Protein 8FZ9 (pdb70)

Sequence (266 aa):
MSKVVFFSFKEEDRGVVLTIKGRRAVNPSYTGLNFRVKDLLKRWKTEDAAVIKQAISKSIAGTSRTIVFVGEKTHTSYWVPHEVQTTLNAGKPVYAIRLKDTNGKIPQCLSENGIHVYSWSEERLQDLATRLEHHHHKVVFFSFKEEDRGVVLTIKGRAVNPSYTGLNFRVKDLLKRWKTEDAAVIKQAISKSIAGTSRTIVFVGEKTHTSYWVPHEVQTTLNAGKPVYAIRLKDTNGKIPQCLSENGIHVYSWSEERLQDLATRLE

Organism: Bacillus cereus (NCBI:txid1396)

Secondary structure (DSSP, 8-state):
---EEEEE--GGGHHHHHHHHHHHH-TT-TTS--EEPPPP---S---HHHHHHHHHHHHHT-SEEEEEE-SSGGG-SSHHHHHHHHHHTT--EEEEEPTT--PPPPHHHHTTT--EEPP-HHHHHHHHH--PPTT-/-EEEEE--GGGHHHHHHHHHHHH-TT--SS--EEPPPP---S---HHHHHHHHHHHHHT-SEEEEEE-SSGGG-SHHHHHHHHHHHTT--EEEEEPTT--PPPPHHHHHTT--EEPP-HHHHHHHHH---

InterPro domains:
  IPR015032 Thoeris protein ThsB, TIR-like domain [PF08937] (6-101)
  IPR036490 Thoeris protein ThsB, TIR-like domain superfamily [G3DSA:3.40.50.9200] (36-131)
  IPR036490 Thoeris protein ThsB, TIR-like domain superfamily [SSF52206] (42-126)

Foldseek 3Di:
DPFEEEEAEDVVCVVVVVVLQVLQPPVVNPLHHGHYFDHDDDDDDLPLVVLLVSCPVRLVRGQEYEYEDAACRLPDSNRLSSQVNQVVVVHYYAYEYDPPGDHDDHPSCVVVVHDYHYDDSNVVNCVRDPDDDPVD/DEEEEAEDVVCVVVVVVVQVLQPPPVRPLHHDHYFDHQDDDDDLDLVVLLVRCVVRLVVHQEYEYEDAACRLVDSNRLSSQVSQVVVVHYYAYEYRPPGDHDDHPSCVVVVHDYHYDDSNVVNCVRDPDD

Radius of gyration: 22.04 Å; Cα contacts (8 Å, |Δi|>4): 462; chains: 2; bounding box: 47×47×63 Å

Structure (mmCIF, N/CA/C/O backbone):
data_8FZ9
#
_entry.id   8FZ9
#
_cell.length_a   32.695
_cell.length_b   38.285
_cell.length_c   66.822
_cell.angle_alpha   102.27
_cell.angle_beta   95.75
_cell.angle_gamma   101.91
#
_symmetry.space_group_name_H-M   'P 1'
#
loop_
_entity.id
_entity.type
_entity.pdbx_description
1 polymer TIR
2 non-polymer 'CITRIC ACID'
3 water water
#
loop_
_atom_site.group_PDB
_atom_site.id
_atom_site.type_symbol
_atom_site.label_atom_id
_atom_site.label_alt_id
_atom_site.label_comp_id
_atom_site.label_asym_id
_atom_site.label_entity_id
_atom_site.label_seq_id
_atom_site.pdbx_PDB_ins_code
_atom_site.Cartn_x
_atom_site.Cartn_y
_atom_site.Cartn_z
_atom_site.occupancy
_atom_site.B_iso_or_equiv
_atom_site.auth_seq_id
_atom_site.auth_comp_id
_atom_site.auth_asym_id
_atom_site.auth_atom_id
_atom_site.pdbx_PDB_model_num
ATOM 1 N N . MET A 1 1 ? 5.242 -11.692 18.215 1.00 48.98 1 MET A N 1
ATOM 2 C CA . MET A 1 1 ? 4.249 -11.210 17.314 1.00 41.30 1 MET A CA 1
ATOM 3 C C . MET A 1 1 ? 3.954 -12.327 16.364 1.00 47.03 1 MET A C 1
ATOM 4 O O . MET A 1 1 ? 4.684 -12.541 15.446 1.00 47.06 1 MET A O 1
ATOM 9 N N . SER A 1 2 ? 2.859 -13.002 16.571 1.00 32.86 2 SER A N 1
ATOM 10 C CA . SER A 1 2 ? 2.549 -14.122 15.733 1.00 38.89 2 SER A CA 1
ATOM 11 C C . SER A 1 2 ? 1.719 -13.753 14.500 1.00 37.70 2 SER A C 1
ATOM 12 O O . SER A 1 2 ? 1.537 -14.541 13.626 1.00 46.33 2 SER A O 1
ATOM 15 N N . LYS A 1 3 ? 1.242 -12.541 14.448 1.00 33.85 3 LYS A N 1
ATOM 16 C CA . LYS A 1 3 ? 0.320 -12.110 13.401 1.00 25.49 3 LYS A CA 1
ATOM 17 C C . LYS A 1 3 ? 0.988 -11.061 12.510 1.00 24.42 3 LYS A C 1
ATOM 18 O O . LYS A 1 3 ? 2.037 -10.528 12.846 1.00 25.33 3 LYS A O 1
ATOM 24 N N . VAL A 1 4 ? 0.363 -10.738 11.384 1.00 22.64 4 VAL A N 1
ATOM 25 C CA . VAL A 1 4 ? 0.936 -9.818 10.395 1.00 21.70 4 VAL A CA 1
ATOM 26 C C . VAL A 1 4 ? -0.112 -8.771 10.046 1.00 20.23 4 VAL A C 1
ATOM 27 O O . VAL A 1 4 ? -1.314 -9.079 10.021 1.00 21.44 4 VAL A O 1
ATOM 31 N N . VAL A 1 5 ? 0.338 -7.534 9.804 1.00 19.81 5 VAL A N 1
ATOM 32 C CA . VAL A 1 5 ? -0.532 -6.422 9.413 1.00 18.66 5 VAL A CA 1
ATOM 33 C C . VAL A 1 5 ? -0.471 -6.203 7.897 1.00 17.58 5 VAL A C 1
ATOM 34 O O . VAL A 1 5 ? 0.609 -6.173 7.312 1.00 17.86 5 VAL A O 1
ATOM 38 N N . PHE A 1 6 ? -1.630 -5.938 7.285 1.00 16.67 6 PHE A N 1
ATOM 39 C CA . PHE A 1 6 ? -1.696 -5.457 5.910 1.00 15.86 6 PHE A CA 1
ATOM 40 C C . PHE A 1 6 ? -1.844 -3.938 5.889 1.00 15.46 6 PHE A C 1
ATOM 41 O O . PHE A 1 6 ? -2.731 -3.390 6.565 1.00 15.53 6 PHE A O 1
ATOM 49 N N . PHE A 1 7 ? -1.031 -3.271 5.036 1.00 15.29 7 PHE A N 1
ATOM 50 C CA . PHE A 1 7 ? -1.014 -1.820 4.879 1.00 15.14 7 PHE A CA 1
ATOM 51 C C . PHE A 1 7 ? -1.762 -1.444 3.593 1.00 17.96 7 PHE A C 1
ATOM 52 O O . PHE A 1 7 ? -1.324 -1.809 2.487 1.00 15.36 7 PHE A O 1
ATOM 60 N N . SER A 1 8 ? -2.788 -0.607 3.724 1.00 14.30 8 SER A N 1
ATOM 61 C CA . SER A 1 8 ? -3.637 -0.217 2.621 1.00 14.00 8 SER A CA 1
ATOM 62 C C . SER A 1 8 ? -3.430 1.279 2.418 1.00 14.16 8 SER A C 1
ATOM 63 O O . SER A 1 8 ? -3.446 2.031 3.384 1.00 14.62 8 SER A O 1
ATOM 66 N N . PHE A 1 9 ? -3.150 1.714 1.170 1.00 14.06 9 PHE A N 1
ATOM 67 C CA . PHE A 1 9 ? -2.753 3.107 0.971 1.00 14.42 9 PHE A CA 1
ATOM 68 C C . PHE A 1 9 ? -2.863 3.485 -0.499 1.00 14.46 9 PHE A C 1
ATOM 69 O O . PHE A 1 9 ? -3.005 2.638 -1.366 1.00 14.33 9 PHE A O 1
ATOM 77 N N . LYS A 1 10 ? -2.822 4.787 -0.736 1.00 16.29 10 LYS A N 1
ATOM 78 C CA . LYS A 1 10 ? -2.730 5.363 -2.078 1.00 15.29 10 LYS A CA 1
ATOM 79 C C . LYS A 1 10 ? -1.270 5.389 -2.510 1.00 16.85 10 LYS A C 1
ATOM 80 O O . LYS A 1 10 ? -0.404 5.706 -1.710 1.00 15.99 10 LYS A O 1
ATOM 86 N N . GLU A 1 11 ? -0.997 5.028 -3.777 1.00 18.95 11 GLU A N 1
ATOM 87 C CA . GLU A 1 11 ? 0.398 4.776 -4.162 1.00 18.74 11 GLU A CA 1
ATOM 88 C C . GLU A 1 11 ? 1.278 6.009 -4.046 1.00 19.18 11 GLU A C 1
ATOM 89 O O . GLU A 1 11 ? 2.482 5.869 -3.835 1.00 18.82 11 GLU A O 1
ATOM 95 N N . GLU A 1 12 ? 0.714 7.205 -4.142 1.00 20.14 12 GLU A N 1
ATOM 96 C CA . GLU A 1 12 ? 1.519 8.416 -3.989 1.00 21.02 12 GLU A CA 1
ATOM 97 C C . GLU A 1 12 ? 2.084 8.575 -2.587 1.00 22.29 12 GLU A C 1
ATOM 98 O O . GLU A 1 12 ? 3.054 9.317 -2.401 1.00 20.24 12 GLU A O 1
ATOM 104 N N . ASP A 1 13 ? 1.518 7.886 -1.599 1.00 18.74 13 ASP A N 1
ATOM 105 C CA . ASP A 1 13 ? 2.052 7.829 -0.247 1.00 17.93 13 ASP A CA 1
ATOM 106 C C . ASP A 1 13 ? 3.040 6.667 -0.010 1.00 17.04 13 ASP A C 1
ATOM 107 O O . ASP A 1 13 ? 3.470 6.461 1.146 1.00 17.93 13 ASP A O 1
ATOM 112 N N . ARG A 1 14 ? 3.419 5.922 -1.059 1.00 17.12 14 ARG A N 1
ATOM 113 C CA . ARG A 1 14 ? 4.281 4.750 -0.871 1.00 17.56 14 ARG A CA 1
ATOM 114 C C . ARG A 1 14 ? 5.555 5.080 -0.088 1.00 19.08 14 ARG A C 1
ATOM 115 O O . ARG A 1 14 ? 5.948 4.333 0.818 1.00 16.03 14 ARG A O 1
ATOM 123 N N . GLY A 1 15 ? 6.241 6.172 -0.468 1.00 19.13 15 GLY A N 1
ATOM 124 C CA . GLY A 1 15 ? 7.481 6.530 0.208 1.00 18.80 15 GLY A CA 1
ATOM 125 C C . GLY A 1 15 ? 7.324 6.572 1.715 1.00 22.66 15 GLY A C 1
ATOM 126 O O . GLY A 1 15 ? 8.092 5.920 2.456 1.00 18.83 15 GLY A O 1
ATOM 127 N N . VAL A 1 16 ? 6.289 7.294 2.195 1.00 17.23 16 VAL A N 1
ATOM 128 C CA . VAL A 1 16 ? 6.129 7.445 3.643 1.00 17.13 16 VAL A CA 1
ATOM 129 C C . VAL A 1 16 ? 5.668 6.127 4.247 1.00 17.81 16 VAL A C 1
ATOM 130 O O . VAL A 1 16 ? 6.144 5.710 5.317 1.00 17.15 16 VAL A O 1
ATOM 134 N N . VAL A 1 17 ? 4.798 5.405 3.537 1.00 15.59 17 VAL A N 1
ATOM 135 C CA . VAL A 1 17 ? 4.359 4.122 4.064 1.00 14.92 17 VAL A CA 1
ATOM 136 C C . VAL A 1 17 ? 5.515 3.134 4.109 1.00 17.66 17 VAL A C 1
ATOM 137 O O . VAL A 1 17 ? 5.607 2.330 5.050 1.00 17.55 17 VAL A O 1
ATOM 141 N N . LEU A 1 18 ? 6.456 3.219 3.149 1.00 15.30 18 LEU A N 1
ATOM 142 C CA . LEU A 1 18 ? 7.606 2.312 3.216 1.00 17.60 18 LEU A CA 1
ATOM 143 C C . LEU A 1 18 ? 8.445 2.577 4.455 1.00 15.98 18 LEU A C 1
ATOM 144 O O . LEU A 1 18 ? 8.942 1.628 5.086 1.00 16.13 18 LEU A O 1
ATOM 149 N N . THR A 1 19 ? 8.541 3.852 4.862 1.00 16.36 19 THR A N 1
ATOM 150 C CA . THR A 1 19 ? 9.328 4.159 6.060 1.00 17.01 19 THR A CA 1
ATOM 151 C C . THR A 1 19 ? 8.606 3.694 7.313 1.00 16.68 19 THR A C 1
ATOM 152 O O . THR A 1 19 ? 9.229 3.190 8.258 1.00 17.19 19 THR A O 1
ATOM 156 N N . ILE A 1 20 ? 7.282 3.762 7.300 1.00 16.00 20 ILE A N 1
ATOM 157 C CA . ILE A 1 20 ? 6.550 3.217 8.453 1.00 15.84 20 ILE A CA 1
ATOM 158 C C . ILE A 1 20 ? 6.817 1.727 8.577 1.00 15.73 20 ILE A C 1
ATOM 159 O O . ILE A 1 20 ? 7.112 1.200 9.667 1.00 17.41 20 ILE A O 1
ATOM 164 N N . LYS A 1 21 ? 6.692 1.021 7.451 1.00 15.28 21 LYS A N 1
ATOM 165 C CA . LYS A 1 21 ? 6.904 -0.408 7.450 1.00 15.35 21 LYS A CA 1
ATOM 166 C C . LYS 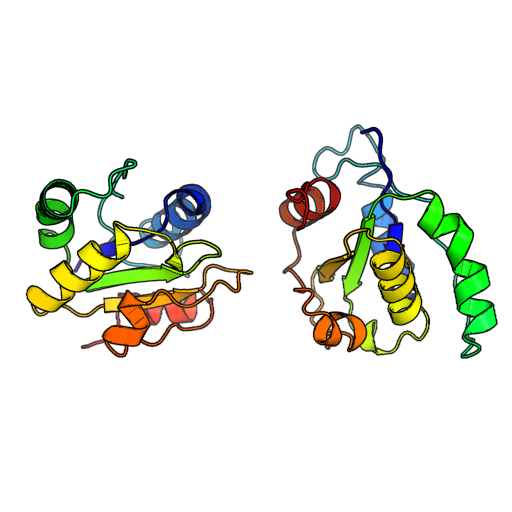A 1 21 ? 8.316 -0.720 7.894 1.00 16.25 21 LYS A C 1
ATOM 167 O O . LYS A 1 21 ? 8.543 -1.637 8.707 1.00 17.21 21 LYS A O 1
ATOM 173 N N . GLY A 1 22 ? 9.294 0.031 7.368 1.00 16.67 22 GLY A N 1
ATOM 174 C CA . GLY A 1 22 ? 10.658 -0.360 7.675 1.00 17.76 22 GLY A CA 1
ATOM 175 C C . GLY A 1 22 ? 10.938 -0.193 9.159 1.00 22.07 22 GLY A C 1
ATOM 176 O O . GLY A 1 22 ? 11.579 -1.056 9.797 1.00 20.74 22 GLY A O 1
ATOM 177 N N . ARG A 1 23 ? 10.416 0.896 9.734 1.00 18.34 23 ARG A N 1
ATOM 178 C CA A ARG A 1 23 ? 10.563 1.131 11.166 0.52 19.21 23 ARG A CA 1
ATOM 179 C CA B ARG A 1 23 ? 10.610 1.107 11.155 0.48 19.24 23 ARG A CA 1
ATOM 180 C C . ARG A 1 23 ? 9.921 0.012 11.951 1.00 23.32 23 ARG A C 1
ATOM 181 O O . ARG A 1 23 ? 10.490 -0.493 12.921 1.00 20.39 23 ARG A O 1
ATOM 196 N N . ALA A 1 24 ? 8.723 -0.390 11.519 1.00 18.36 24 ALA A N 1
ATOM 197 C CA . ALA A 1 24 ? 7.985 -1.408 12.263 1.00 18.26 24 ALA A CA 1
ATOM 198 C C . ALA A 1 24 ? 8.720 -2.725 12.229 1.00 20.87 24 ALA A C 1
ATOM 199 O O . ALA A 1 24 ? 8.729 -3.444 13.230 1.00 22.67 24 ALA A O 1
ATOM 201 N N . VAL A 1 25 ? 9.404 -3.051 11.106 1.00 19.85 25 VAL A N 1
ATOM 202 C CA . VAL A 1 25 ? 9.960 -4.398 11.094 1.00 19.75 25 VAL A CA 1
ATOM 203 C C . VAL A 1 25 ? 11.383 -4.415 11.613 1.00 27.31 25 VAL A C 1
ATOM 204 O O . VAL A 1 25 ? 11.900 -5.502 11.902 1.00 27.99 25 VAL A O 1
ATOM 208 N N . ASN A 1 26 ? 12.003 -3.254 11.800 1.00 23.34 26 ASN A N 1
ATOM 209 C CA . ASN A 1 26 ? 13.378 -3.207 12.284 1.00 23.40 26 ASN A CA 1
ATOM 210 C C . ASN A 1 26 ? 13.350 -3.365 13.796 1.00 24.50 26 ASN A C 1
ATOM 211 O O . ASN A 1 26 ? 12.863 -2.459 14.475 1.00 29.15 26 ASN A O 1
ATOM 216 N N . PRO A 1 27 ? 13.869 -4.468 14.360 1.00 28.38 27 PRO A N 1
ATOM 217 C CA . PRO A 1 27 ? 13.703 -4.709 15.809 1.00 36.20 27 PRO A CA 1
ATOM 218 C C . PRO A 1 27 ? 14.349 -3.664 16.699 1.00 41.71 27 PRO A C 1
ATOM 219 O O . PRO A 1 27 ? 13.921 -3.523 17.858 1.00 38.02 27 PRO A O 1
ATOM 223 N N . SER A 1 28 ? 15.389 -2.966 16.219 1.00 31.88 28 SER A N 1
ATOM 224 C CA . SER A 1 28 ? 16.058 -1.930 16.997 1.00 33.42 28 SER A CA 1
ATOM 225 C C . SER A 1 28 ? 15.371 -0.584 16.953 1.00 39.42 28 SER A C 1
ATOM 226 O O . SER A 1 28 ? 15.731 0.306 17.740 1.00 33.01 28 SER A O 1
ATOM 229 N N . TYR A 1 29 ? 14.397 -0.409 16.069 1.00 34.65 29 TYR A N 1
ATOM 230 C CA . TYR A 1 29 ? 13.571 0.789 16.085 1.00 29.61 29 TYR A CA 1
ATOM 231 C C . TYR A 1 29 ? 12.358 0.466 16.945 1.00 31.01 29 TYR A C 1
ATOM 232 O O . TYR A 1 29 ? 11.424 -0.215 16.503 1.00 29.91 29 TYR A O 1
ATOM 241 N N . THR A 1 30 ? 12.374 0.939 18.190 1.00 34.51 30 THR A N 1
ATOM 242 C CA . THR A 1 30 ? 11.376 0.483 19.151 1.00 29.26 30 THR A CA 1
ATOM 243 C C . THR A 1 30 ? 10.067 1.251 19.123 1.00 31.48 30 THR A C 1
ATOM 244 O O . THR A 1 30 ? 9.081 0.740 19.657 1.00 33.96 30 THR A O 1
ATOM 248 N N . GLY A 1 31 ? 10.024 2.443 18.512 1.00 27.72 31 GLY A N 1
ATOM 249 C CA . GLY A 1 31 ? 8.796 3.222 18.444 1.00 34.80 31 GLY A CA 1
ATOM 250 C C . GLY A 1 31 ? 7.686 2.551 17.650 1.00 28.68 31 GLY A C 1
ATOM 251 O O . GLY A 1 31 ? 6.498 2.802 17.905 1.00 23.07 31 GLY A O 1
ATOM 252 N N . LEU A 1 32 ? 8.050 1.691 16.695 1.00 21.77 32 LEU A N 1
ATOM 253 C CA . LEU A 1 32 ? 7.090 0.855 15.985 1.00 24.44 32 LEU A CA 1
ATOM 254 C C . LEU A 1 32 ? 7.621 -0.567 15.940 1.00 22.63 32 LEU A C 1
ATOM 255 O O . LEU A 1 32 ? 8.790 -0.799 15.625 1.00 25.36 32 LEU A O 1
ATOM 260 N N . ASN A 1 33 ? 6.766 -1.526 16.249 1.00 20.83 33 ASN A N 1
ATOM 261 C CA . ASN A 1 33 ? 7.220 -2.912 16.373 1.00 21.57 33 ASN A CA 1
ATOM 262 C C . ASN A 1 33 ? 6.090 -3.888 16.134 1.00 23.27 33 ASN A C 1
ATOM 263 O O . ASN A 1 33 ? 5.368 -4.217 17.064 1.00 21.73 33 ASN A O 1
ATOM 268 N N . PHE A 1 34 ? 6.019 -4.395 14.918 1.00 20.33 34 PHE A N 1
ATOM 269 C CA . PHE A 1 34 ? 5.045 -5.377 14.507 1.00 20.97 34 PHE A CA 1
ATOM 270 C C . PHE A 1 34 ? 5.449 -5.877 13.127 1.00 19.96 34 PHE A C 1
ATOM 271 O O . PHE A 1 34 ? 6.291 -5.271 12.451 1.00 20.42 34 PHE A O 1
ATOM 279 N N . ARG A 1 35 ? 4.870 -7.013 12.725 1.00 20.02 35 ARG A N 1
ATOM 280 C CA . ARG A 1 35 ? 5.132 -7.597 11.405 1.00 18.79 35 ARG A CA 1
ATOM 281 C C . ARG A 1 35 ? 4.220 -6.972 10.354 1.00 22.55 35 ARG A C 1
ATOM 282 O O . ARG A 1 35 ? 3.047 -6.657 10.634 1.00 18.10 35 ARG A O 1
ATOM 290 N N . VAL A 1 36 ? 4.763 -6.785 9.136 1.00 17.69 36 VAL A N 1
ATOM 291 C CA . VAL A 1 36 ? 4.033 -6.154 8.040 1.00 16.70 36 VAL A CA 1
ATOM 292 C C . VAL A 1 36 ? 4.196 -6.993 6.766 1.00 16.08 36 VAL A C 1
ATOM 293 O O . VAL A 1 36 ? 5.316 -7.342 6.371 1.00 16.73 36 VAL A O 1
ATOM 297 N N . LYS A 1 37 ? 3.087 -7.253 6.088 1.00 16.37 37 LYS A N 1
ATOM 298 C CA . LYS A 1 37 ? 3.121 -7.991 4.834 1.00 19.04 37 LYS A CA 1
ATOM 299 C C . LYS A 1 37 ? 3.791 -7.170 3.740 1.00 16.92 37 LYS A C 1
ATOM 300 O O . LYS A 1 37 ? 3.644 -5.957 3.691 1.00 16.26 37 LYS A O 1
ATOM 306 N N . ASP A 1 38 ? 4.531 -7.841 2.849 1.00 23.30 38 ASP A N 1
ATOM 307 C CA . ASP A 1 38 ? 5.174 -7.119 1.743 1.00 22.00 38 ASP A CA 1
ATOM 308 C C . ASP A 1 38 ? 4.134 -6.252 1.031 1.00 24.61 38 ASP A C 1
ATOM 309 O O . ASP A 1 38 ? 3.001 -6.703 0.780 1.00 19.01 38 ASP A O 1
ATOM 314 N N . LEU A 1 39 ? 4.480 -4.983 0.763 1.00 19.76 39 LEU A N 1
ATOM 315 C CA . LEU A 1 39 ? 3.465 -4.058 0.255 1.00 18.13 39 LEU A CA 1
ATOM 316 C C . LEU A 1 39 ? 3.063 -4.437 -1.162 1.00 20.52 39 LEU A C 1
ATOM 317 O O . LEU A 1 39 ? 3.905 -4.769 -1.978 1.00 20.43 39 LEU A O 1
ATOM 322 N N . LEU A 1 40 ? 1.779 -4.345 -1.468 1.00 20.36 40 LEU A N 1
ATOM 323 C CA . LEU A 1 40 ? 1.348 -4.497 -2.852 1.00 22.71 40 LEU A CA 1
ATOM 324 C C . LEU A 1 40 ? 1.829 -3.307 -3.666 1.00 25.75 40 LEU A C 1
ATOM 325 O O . LEU A 1 40 ? 1.910 -2.183 -3.159 1.00 22.52 40 LEU A O 1
ATOM 330 N N . LYS A 1 41 ? 2.123 -3.556 -4.943 1.00 22.19 41 LYS A N 1
ATOM 331 C CA . LYS A 1 41 ? 2.299 -2.501 -5.934 1.00 18.65 41 LYS A CA 1
ATOM 332 C C . LYS A 1 41 ? 1.037 -2.456 -6.781 1.00 21.73 41 LYS A C 1
ATOM 333 O O . LYS A 1 41 ? 0.765 -3.390 -7.537 1.00 23.39 41 LYS A O 1
ATOM 337 N N . ARG A 1 42 ? 0.233 -1.420 -6.586 1.00 18.22 42 ARG A N 1
ATOM 338 C CA . ARG A 1 42 ? -1.012 -1.240 -7.299 1.00 18.34 42 ARG A CA 1
ATOM 339 C C . ARG A 1 42 ? -0.762 -0.544 -8.624 1.00 19.83 42 ARG A C 1
ATOM 340 O O . ARG A 1 42 ? 0.335 -0.052 -8.900 1.00 24.14 42 ARG A O 1
ATOM 348 N N . TRP A 1 43 ? -1.782 -0.582 -9.479 1.00 19.33 43 TRP A N 1
ATOM 349 C CA . TRP A 1 43 ? -1.750 0.079 -10.771 1.00 20.03 43 TRP A CA 1
ATOM 350 C C . TRP A 1 43 ? -3.147 0.570 -11.114 1.00 20.05 43 TRP A C 1
ATOM 351 O O . TRP A 1 43 ? -4.126 0.201 -10.471 1.00 19.64 43 TRP A O 1
ATOM 362 N N . LYS A 1 44 ? -3.230 1.399 -12.171 1.00 20.66 44 LYS A N 1
ATOM 363 C CA . LYS A 1 44 ? -4.475 2.064 -12.550 1.00 20.86 44 LYS A CA 1
ATOM 364 C C . LYS A 1 44 ? -5.432 1.066 -13.175 1.00 24.99 44 LYS A C 1
ATOM 365 O O . LYS A 1 44 ? -5.225 0.644 -14.316 1.00 23.37 44 LYS A O 1
ATOM 367 N N . THR A 1 45 ? -6.498 0.710 -12.455 1.00 21.44 45 THR A N 1
ATOM 368 C CA . THR A 1 45 ? -7.566 -0.124 -12.986 1.00 21.37 45 THR A CA 1
ATOM 369 C C . THR A 1 45 ? -8.841 0.114 -12.174 1.00 22.75 45 THR A C 1
ATOM 370 O O . THR A 1 45 ? -8.775 0.269 -10.964 1.00 26.56 45 THR A O 1
ATOM 374 N N . GLU A 1 46 ? -9.997 0.144 -12.851 1.00 24.93 46 GLU A N 1
ATOM 375 C CA . GLU A 1 46 ? -11.277 0.152 -12.139 1.00 29.50 46 GLU A CA 1
ATOM 376 C C . GLU A 1 46 ? -11.990 -1.202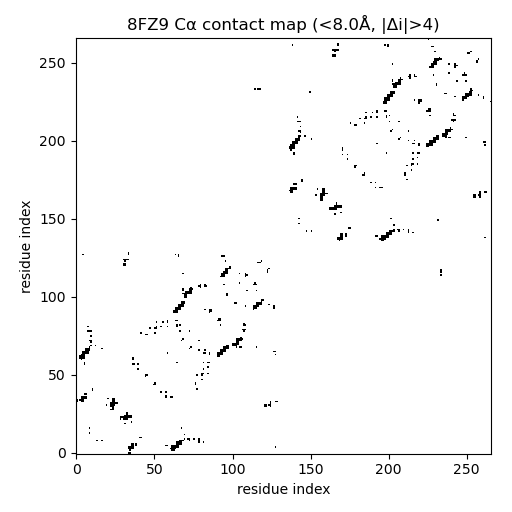 -12.180 1.00 33.71 46 GLU A C 1
ATOM 377 O O . GLU A 1 46 ? -13.175 -1.270 -11.816 1.00 34.99 46 GLU A O 1
ATOM 383 N N . ASP A 1 47 ? -11.307 -2.272 -12.616 1.00 25.23 47 ASP A N 1
ATOM 384 C CA . ASP A 1 47 ? -11.918 -3.602 -12.720 1.00 28.53 47 ASP A CA 1
ATOM 385 C C . ASP A 1 47 ? -11.974 -4.217 -11.313 1.00 25.74 47 ASP A C 1
ATOM 386 O O . ASP A 1 47 ? -10.938 -4.584 -10.741 1.00 22.88 47 ASP A O 1
ATOM 391 N N . ALA A 1 48 ? -13.182 -4.331 -10.736 1.00 29.59 48 ALA A N 1
ATOM 392 C CA . ALA A 1 48 ? -13.291 -4.874 -9.389 1.00 26.02 48 ALA A CA 1
ATOM 393 C C . ALA A 1 48 ? -12.740 -6.299 -9.308 1.00 25.05 48 ALA A C 1
ATOM 394 O O . ALA A 1 48 ? -12.095 -6.669 -8.318 1.00 24.29 48 ALA A O 1
ATOM 396 N N . ALA A 1 49 ? -12.964 -7.114 -10.335 1.00 25.29 49 ALA A N 1
ATOM 397 C CA . ALA A 1 49 ? -12.527 -8.509 -10.257 1.00 27.07 49 ALA A CA 1
ATOM 398 C C . ALA A 1 49 ? -11.002 -8.608 -10.267 1.00 22.86 49 ALA A C 1
ATOM 399 O O . ALA A 1 49 ? -10.409 -9.393 -9.508 1.00 26.42 49 ALA A O 1
ATOM 401 N N . VAL A 1 50 ? -10.350 -7.790 -11.092 1.00 20.55 50 VAL A N 1
ATOM 402 C CA . VAL A 1 50 ? -8.886 -7.710 -11.075 1.00 20.37 50 VAL A CA 1
ATOM 403 C C . VAL A 1 50 ? -8.382 -7.227 -9.713 1.00 19.72 50 VAL A C 1
ATOM 404 O O . VAL A 1 50 ? -7.432 -7.788 -9.158 1.00 19.31 50 VAL A O 1
ATOM 408 N N . ILE A 1 51 ? -8.964 -6.159 -9.171 1.00 18.59 51 ILE A N 1
ATOM 409 C CA . ILE A 1 51 ? -8.441 -5.649 -7.893 1.00 20.32 51 ILE A CA 1
ATOM 410 C C . ILE A 1 51 ? -8.590 -6.709 -6.801 1.00 19.32 51 ILE A C 1
ATOM 411 O O . ILE A 1 51 ? -7.669 -6.934 -5.994 1.00 18.60 51 ILE A O 1
ATOM 416 N N . LYS A 1 52 ? -9.773 -7.348 -6.743 1.00 20.00 52 LYS A N 1
ATOM 417 C CA . LYS A 1 52 ? -10.020 -8.363 -5.714 1.00 22.11 52 LYS A CA 1
ATOM 418 C C . LYS A 1 52 ? -9.047 -9.536 -5.827 1.00 23.49 52 LYS A C 1
ATOM 419 O O . LYS A 1 52 ? -8.529 -10.040 -4.807 1.00 21.43 52 LYS A O 1
ATOM 425 N N . GLN A 1 53 ? -8.784 -9.983 -7.062 1.00 21.47 53 GLN A N 1
ATOM 426 C CA . GLN A 1 53 ? -7.831 -11.060 -7.252 1.00 27.26 53 GLN A CA 1
ATOM 427 C C . GLN A 1 53 ? -6.414 -10.604 -6.883 1.00 21.68 53 GLN A C 1
ATOM 428 O O . GLN A 1 53 ? -5.632 -11.381 -6.327 1.00 22.53 53 GLN A O 1
ATOM 434 N N . ALA A 1 54 ? -6.064 -9.352 -7.177 1.00 20.39 54 ALA A N 1
ATOM 435 C CA . ALA A 1 54 ? -4.698 -8.902 -6.886 1.00 20.04 54 ALA A CA 1
ATOM 436 C C . ALA A 1 54 ? -4.438 -8.798 -5.385 1.00 26.20 54 ALA A C 1
ATOM 437 O O . ALA A 1 54 ? -3.295 -9.007 -4.937 1.00 21.19 54 ALA A O 1
ATOM 439 N N . ILE A 1 55 ? -5.461 -8.445 -4.602 1.00 19.50 55 ILE A N 1
ATOM 440 C CA . ILE A 1 55 ? -5.225 -8.252 -3.164 1.00 19.43 55 ILE A CA 1
ATOM 441 C C . ILE A 1 55 ? -5.477 -9.499 -2.314 1.00 21.54 55 ILE A C 1
ATOM 442 O O . ILE A 1 55 ? -5.053 -9.520 -1.142 1.00 20.79 55 ILE A O 1
ATOM 447 N N . SER A 1 56 ? -6.155 -10.525 -2.865 1.00 21.58 56 SER A N 1
ATOM 448 C CA . SER A 1 56 ? -6.667 -11.633 -2.060 1.00 25.33 56 SER A CA 1
ATOM 449 C C . SER A 1 56 ? -5.604 -12.337 -1.215 1.00 29.56 56 SER A C 1
ATOM 450 O O . SER A 1 56 ? -5.748 -12.454 0.019 1.00 24.56 56 SER A O 1
ATOM 453 N N . LYS A 1 57 ? -4.610 -12.939 -1.864 1.00 24.55 57 LYS A N 1
ATOM 454 C CA . LYS A 1 57 ? -3.619 -13.715 -1.104 1.00 28.03 57 LYS A CA 1
ATOM 455 C C . LYS A 1 57 ? -2.889 -12.850 -0.087 1.00 27.12 57 LYS A C 1
ATOM 456 O O . LYS A 1 57 ? -2.604 -13.299 1.044 1.00 31.87 57 LYS A O 1
ATOM 462 N N . SER A 1 58 ? -2.545 -11.617 -0.476 1.00 25.91 58 SER A N 1
ATOM 463 C CA . SER A 1 58 ? -1.788 -10.750 0.423 1.00 27.10 58 SER A CA 1
ATOM 464 C C . SER A 1 58 ? -2.569 -10.508 1.697 1.00 25.16 58 SER A C 1
ATOM 465 O O . SER A 1 58 ? -2.091 -10.755 2.809 1.00 23.65 58 SER A O 1
ATOM 468 N N . ILE A 1 59 ? -3.781 -10.014 1.549 1.00 21.94 59 ILE A N 1
ATOM 469 C CA . ILE A 1 59 ? -4.598 -9.797 2.732 1.00 21.99 59 ILE A CA 1
ATOM 470 C C . ILE A 1 59 ? -4.773 -11.095 3.516 1.00 23.49 59 ILE A C 1
ATOM 471 O O . ILE A 1 59 ? -4.787 -11.083 4.754 1.00 25.07 59 ILE A O 1
ATOM 476 N N . ALA A 1 60 ? -4.885 -12.238 2.828 1.00 26.17 60 ALA A N 1
ATOM 477 C CA . ALA A 1 60 ? -5.212 -13.459 3.565 1.00 26.24 60 ALA A CA 1
ATOM 478 C C . ALA A 1 60 ? -4.042 -13.935 4.408 1.00 30.19 60 ALA A C 1
ATOM 479 O O . ALA A 1 60 ? -4.253 -14.689 5.369 1.00 28.53 60 ALA A O 1
ATOM 481 N N . GLY A 1 61 ? -2.809 -13.542 4.061 1.00 26.82 61 GLY A N 1
ATOM 482 C CA . GLY A 1 61 ? -1.732 -13.820 5.000 1.00 27.84 61 GLY A CA 1
ATOM 483 C C . GLY A 1 61 ? -1.610 -12.829 6.162 1.00 27.05 61 GLY A C 1
ATOM 484 O O . GLY A 1 61 ? -0.549 -12.736 6.796 1.00 27.67 61 GLY A O 1
ATOM 485 N N . THR A 1 62 ? -2.673 -12.078 6.471 1.00 17.75 62 THR A N 1
ATOM 486 C CA . THR A 1 62 ? -2.609 -11.093 7.539 1.00 19.92 62 THR A CA 1
ATOM 487 C C . THR A 1 62 ? -3.820 -11.229 8.447 1.00 22.67 62 THR A C 1
ATOM 488 O O . THR A 1 62 ? -4.818 -11.852 8.096 1.00 23.23 62 THR A O 1
ATOM 492 N N . SER A 1 63 ? -3.733 -10.561 9.582 1.00 16.59 63 SER A N 1
ATOM 493 C CA . SER A 1 63 ? -4.752 -10.656 10.621 1.00 16.88 63 SER A CA 1
ATOM 494 C C . SER A 1 63 ? -5.542 -9.381 10.821 1.00 18.50 63 SER A C 1
ATOM 495 O O . SER A 1 63 ? -6.582 -9.406 11.513 1.00 18.62 63 SER A O 1
ATOM 498 N N . ARG A 1 64 ? -5.110 -8.292 10.194 1.00 18.38 64 ARG A N 1
ATOM 499 C CA . ARG A 1 64 ? -5.775 -7.011 10.306 1.00 13.63 64 ARG A CA 1
ATOM 500 C C . ARG A 1 64 ? -5.232 -6.157 9.187 1.00 14.76 64 ARG A C 1
ATOM 501 O O . ARG A 1 64 ? -4.160 -6.448 8.628 1.00 14.78 64 ARG A O 1
ATOM 509 N N . THR A 1 65 ? -5.982 -5.105 8.873 1.00 17.03 65 THR A N 1
ATOM 510 C CA . THR A 1 65 ? -5.626 -4.149 7.823 1.00 14.06 65 THR A CA 1
ATOM 511 C C . THR A 1 65 ? -5.598 -2.754 8.427 1.00 14.76 65 THR A C 1
ATOM 512 O O . THR A 1 65 ? -6.471 -2.396 9.213 1.00 12.08 65 THR A O 1
ATOM 516 N N . ILE A 1 66 ? -4.581 -1.976 8.102 1.00 11.30 66 ILE A N 1
ATOM 517 C CA . ILE A 1 66 ? -4.525 -0.588 8.545 1.00 11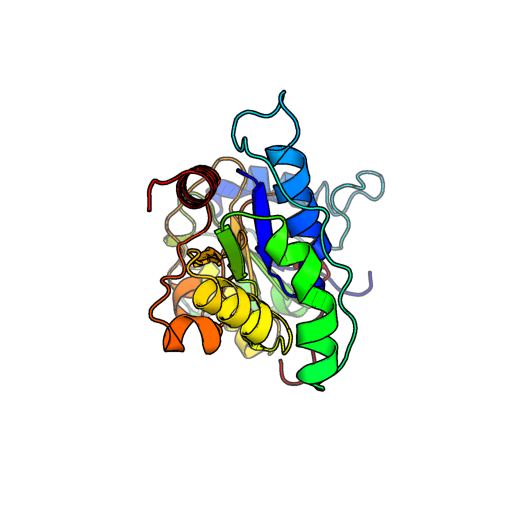.29 66 ILE A CA 1
ATOM 518 C C . ILE A 1 66 ? -4.540 0.276 7.291 1.00 13.84 66 ILE A C 1
ATOM 519 O O . ILE A 1 66 ? -3.700 0.099 6.389 1.00 13.10 66 ILE A O 1
ATOM 524 N N . VAL A 1 67 ? -5.493 1.201 7.230 1.00 14.31 67 VAL A N 1
ATOM 525 C CA . VAL A 1 67 ? -5.559 2.158 6.122 1.00 12.41 67 VAL A CA 1
ATOM 526 C C . VAL A 1 67 ? -4.837 3.436 6.513 1.00 11.89 67 VAL A C 1
ATOM 527 O O . VAL A 1 67 ? -5.186 4.098 7.487 1.00 13.64 67 VAL A O 1
ATOM 531 N N . PHE A 1 68 ? -3.852 3.839 5.714 1.00 11.79 68 PHE A N 1
ATOM 532 C CA . PHE A 1 68 ? -3.188 5.100 5.937 1.00 13.64 68 PHE A CA 1
ATOM 533 C C . PHE A 1 68 ? -3.837 6.190 5.084 1.00 17.27 68 PHE A C 1
ATOM 534 O O . PHE A 1 68 ? -3.707 6.179 3.837 1.00 17.11 68 PHE A O 1
ATOM 542 N N . VAL A 1 69 ? -4.430 7.186 5.756 1.00 12.93 69 VAL A N 1
ATOM 543 C CA . VAL A 1 69 ? -5.182 8.266 5.105 1.00 16.27 69 VAL A CA 1
ATOM 544 C C . VAL A 1 69 ? -4.273 9.470 4.861 1.00 18.41 69 VAL A C 1
ATOM 545 O O . VAL A 1 69 ? -3.961 10.216 5.798 1.00 17.09 69 VAL A O 1
ATOM 549 N N . GLY A 1 70 ? -3.916 9.682 3.584 1.00 17.34 70 GLY A N 1
ATOM 550 C CA . GLY A 1 70 ? -3.226 10.856 3.119 1.00 17.01 70 GLY A CA 1
ATOM 551 C C . GLY A 1 70 ? -4.144 11.790 2.369 1.00 17.66 70 GLY A C 1
ATOM 552 O O . GLY A 1 70 ? -5.372 11.756 2.521 1.00 18.89 70 GLY A O 1
ATOM 553 N N . GLU A 1 71 ? -3.546 12.622 1.512 1.00 18.44 71 GLU A N 1
ATOM 554 C CA . GLU A 1 71 ? -4.337 13.672 0.869 1.00 21.25 71 GLU A CA 1
ATOM 555 C C . GLU A 1 71 ? -5.276 13.118 -0.196 1.00 20.23 71 GLU A C 1
ATOM 556 O O . GLU A 1 71 ? -6.320 13.716 -0.480 1.00 21.72 71 GLU A O 1
ATOM 562 N N . LYS A 1 72 ? -4.922 11.999 -0.823 1.00 21.68 72 LYS A N 1
ATOM 563 C CA . LYS A 1 72 ? -5.684 11.528 -1.968 1.00 20.83 72 LYS A CA 1
ATOM 564 C C . LYS A 1 72 ? -6.181 10.095 -1.790 1.00 17.05 72 LYS A C 1
ATOM 565 O O . LYS A 1 72 ? -6.666 9.493 -2.752 1.00 19.93 72 LYS A O 1
ATOM 568 N N . THR A 1 73 ? -6.085 9.541 -0.582 1.00 15.12 73 THR A N 1
ATOM 569 C CA . THR A 1 73 ? -6.559 8.178 -0.343 1.00 19.00 73 THR A CA 1
ATOM 570 C C . THR A 1 73 ? -8.053 8.042 -0.642 1.00 15.74 73 THR A C 1
ATOM 571 O O . THR A 1 73 ? -8.492 6.988 -1.120 1.00 15.90 73 THR A O 1
ATOM 575 N N . HIS A 1 74 ? -8.812 9.122 -0.452 1.00 16.75 74 HIS A N 1
ATOM 576 C CA . HIS A 1 74 ? -10.249 9.107 -0.732 1.00 18.81 74 HIS A CA 1
ATOM 577 C C . HIS A 1 74 ? -10.576 8.801 -2.190 1.00 17.93 74 HIS A C 1
ATOM 578 O O . HIS A 1 74 ? -11.726 8.427 -2.482 1.00 21.04 74 HIS A O 1
ATOM 585 N N . THR A 1 75 ? -9.608 8.922 -3.110 1.00 17.56 75 THR A N 1
ATOM 586 C CA . THR A 1 75 ? -9.817 8.644 -4.529 1.00 20.86 75 THR A CA 1
ATOM 587 C C . THR A 1 75 ? -9.453 7.227 -4.955 1.00 19.94 75 THR A C 1
ATOM 588 O O . THR A 1 75 ? -9.731 6.855 -6.098 1.00 19.46 75 THR A O 1
ATOM 592 N N . SER A 1 76 ? -8.823 6.436 -4.098 1.00 17.58 76 SER A N 1
ATOM 593 C CA . SER A 1 76 ? -8.369 5.111 -4.492 1.00 17.95 76 SER A CA 1
ATOM 594 C C . SER A 1 76 ? -9.537 4.185 -4.826 1.00 21.60 76 SER A C 1
ATOM 595 O O . SER A 1 76 ? -10.540 4.136 -4.111 1.00 17.78 76 SER A O 1
ATOM 598 N N . TYR A 1 77 ? -9.387 3.415 -5.910 1.00 19.52 77 TYR A N 1
ATOM 599 C CA . TYR A 1 77 ? -10.311 2.332 -6.220 1.00 20.41 77 TYR A CA 1
ATOM 600 C C . TYR A 1 77 ? -9.921 1.037 -5.549 1.00 18.07 77 TYR A C 1
ATOM 601 O O . TYR A 1 77 ? -10.749 0.118 -5.479 1.00 20.56 77 TYR A O 1
ATOM 610 N N . TRP A 1 78 ? -8.687 0.952 -5.072 1.00 20.19 78 TRP A N 1
ATOM 611 C CA . TRP A 1 78 ? -8.185 -0.250 -4.419 1.00 17.82 78 TRP A CA 1
ATOM 612 C C . TRP A 1 78 ? -8.538 -0.290 -2.936 1.00 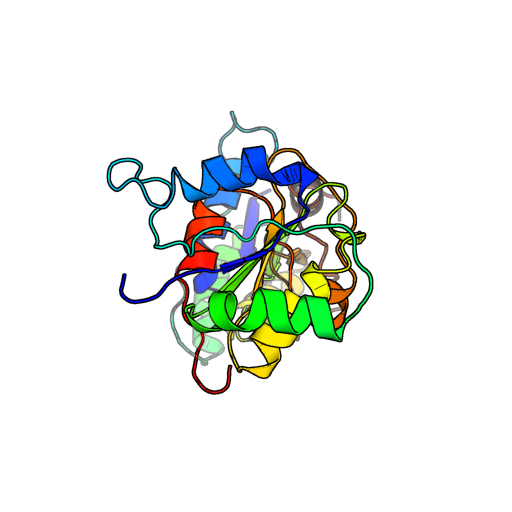16.81 78 TRP A C 1
ATOM 613 O O . TRP A 1 78 ? -8.979 -1.334 -2.436 1.00 14.15 78 TRP A O 1
ATOM 624 N N . VAL A 1 79 ? -8.354 0.831 -2.242 1.00 13.85 79 VAL A N 1
ATOM 625 C CA . VAL A 1 79 ? -8.565 0.847 -0.785 1.00 14.21 79 VAL A CA 1
ATOM 626 C C . VAL A 1 79 ? -9.962 0.353 -0.416 1.00 15.93 79 VAL A C 1
ATOM 627 O O . VAL A 1 79 ? -10.077 -0.491 0.489 1.00 16.66 79 VAL A O 1
ATOM 631 N N . PRO A 1 80 ? -11.041 0.817 -1.038 1.00 14.84 80 PRO A N 1
ATOM 632 C CA . PRO A 1 80 ? -12.361 0.247 -0.665 1.00 16.72 80 PRO A CA 1
ATOM 633 C C . PRO A 1 80 ? -12.427 -1.281 -0.752 1.00 18.09 80 PRO A C 1
ATOM 634 O O . PRO A 1 80 ? -13.070 -1.911 0.092 1.00 22.97 80 PRO A O 1
ATOM 638 N N . HIS A 1 81 ? -11.799 -1.899 -1.757 1.00 17.86 81 HIS A N 1
ATOM 639 C CA . HIS A 1 81 ? -11.830 -3.364 -1.843 1.00 18.13 81 HIS A CA 1
ATOM 640 C C . HIS A 1 81 ? -10.940 -3.992 -0.790 1.00 15.55 81 HIS A C 1
ATOM 641 O O . HIS A 1 81 ? -11.278 -5.042 -0.254 1.00 16.68 81 HIS A O 1
ATOM 648 N N . GLU A 1 82 ? -9.815 -3.348 -0.466 1.00 14.49 82 GLU A N 1
ATOM 649 C CA . GLU A 1 82 ? -8.963 -3.885 0.591 1.00 14.20 82 GLU A CA 1
ATOM 650 C C . GLU A 1 82 ? -9.708 -3.842 1.935 1.00 16.72 82 GLU A C 1
ATOM 651 O O . GLU A 1 82 ? -9.652 -4.798 2.741 1.00 18.09 82 GLU A O 1
ATOM 657 N N . VAL A 1 83 ? -10.437 -2.746 2.169 1.00 14.04 83 VAL A N 1
ATOM 658 C CA . VAL A 1 83 ? -11.262 -2.648 3.381 1.00 16.90 83 VAL A CA 1
ATOM 659 C C . VAL A 1 83 ? -12.346 -3.723 3.374 1.00 15.77 83 VAL A C 1
ATOM 660 O O . VAL A 1 83 ? -12.480 -4.503 4.335 1.00 18.85 83 VAL A O 1
ATOM 664 N N . GLN A 1 84 ? -13.144 -3.780 2.298 1.00 17.66 84 GLN A N 1
ATOM 665 C CA . GLN A 1 84 ? -14.282 -4.693 2.277 1.00 22.31 84 GLN A CA 1
ATOM 666 C C . GLN A 1 84 ? -13.819 -6.149 2.329 1.00 22.91 84 GLN A C 1
ATOM 667 O O . GLN A 1 84 ? -14.458 -6.974 2.982 1.00 20.61 84 GLN A O 1
ATOM 673 N N . THR A 1 85 ? -12.704 -6.486 1.663 1.00 20.11 85 THR A N 1
ATOM 674 C CA . THR A 1 85 ? -12.198 -7.853 1.714 1.00 17.90 85 THR A CA 1
ATOM 675 C C . THR A 1 85 ? -11.821 -8.232 3.143 1.00 18.96 85 THR A C 1
ATOM 676 O O . THR A 1 85 ? -12.132 -9.351 3.612 1.00 23.45 85 THR A O 1
ATOM 680 N N . THR A 1 86 ? -11.215 -7.283 3.870 1.00 16.71 86 THR A N 1
ATOM 681 C CA . THR A 1 86 ? -10.826 -7.554 5.249 1.00 17.32 86 THR A CA 1
ATOM 682 C C . THR A 1 86 ? -12.064 -7.778 6.120 1.00 18.29 86 THR A C 1
ATOM 683 O O . THR A 1 86 ? -12.164 -8.769 6.874 1.00 18.84 86 THR A O 1
ATOM 687 N N . LEU A 1 87 ? -13.023 -6.855 6.025 1.00 18.36 87 LEU A N 1
ATOM 688 C CA . LEU A 1 87 ? -14.205 -6.955 6.871 1.00 20.10 87 LEU A CA 1
ATOM 689 C C . LEU A 1 87 ? -14.985 -8.213 6.562 1.00 23.56 87 LEU A C 1
ATOM 690 O O . LEU A 1 87 ? -15.497 -8.852 7.481 1.00 23.42 87 LEU A O 1
ATOM 695 N N . ASN A 1 88 ? -15.085 -8.592 5.275 1.00 22.89 88 ASN A N 1
ATOM 696 C CA . ASN A 1 88 ? -15.821 -9.804 4.907 1.00 26.78 88 ASN A CA 1
ATOM 697 C C . ASN A 1 88 ? -15.160 -11.063 5.446 1.00 26.07 88 ASN A C 1
ATOM 698 O O . ASN A 1 88 ? -15.848 -12.076 5.665 1.00 30.14 88 ASN A O 1
ATOM 703 N N . ALA A 1 89 ? -13.832 -11.044 5.620 1.00 26.06 89 ALA A N 1
ATOM 704 C CA . ALA A 1 89 ? -13.174 -12.176 6.269 1.00 25.71 89 ALA A CA 1
ATOM 705 C C . ALA A 1 89 ? -13.283 -12.143 7.792 1.00 25.48 89 ALA A C 1
ATOM 706 O O . ALA A 1 89 ? -12.671 -12.991 8.460 1.00 28.41 89 ALA A O 1
ATOM 708 N N . GLY A 1 90 ? -14.016 -11.184 8.354 1.00 23.80 90 GLY A N 1
ATOM 709 C CA . GLY A 1 90 ? -14.204 -11.099 9.787 1.00 22.40 90 GLY A CA 1
ATOM 710 C C . GLY A 1 90 ? -13.032 -10.510 10.529 1.00 29.87 90 GLY A C 1
ATOM 711 O O . GLY A 1 90 ? -12.928 -10.713 11.739 1.00 31.28 90 GLY A O 1
ATOM 712 N N . LYS A 1 91 ? -12.113 -9.782 9.826 1.00 20.27 91 LYS A N 1
ATOM 713 C CA . LYS A 1 91 ? -10.950 -9.187 10.440 1.00 21.14 91 LYS A CA 1
ATOM 714 C C . LYS A 1 91 ? -11.163 -7.681 10.646 1.00 18.61 91 LYS A C 1
ATOM 715 O O . LYS A 1 91 ? -11.969 -7.037 9.949 1.00 18.10 91 LYS A O 1
ATOM 721 N N . PRO A 1 92 ? -10.436 -7.075 11.570 1.00 18.67 92 PRO A N 1
ATOM 722 C CA . PRO A 1 92 ? -10.603 -5.642 11.814 1.00 18.11 92 PRO A CA 1
ATOM 723 C C . PRO A 1 92 ? -9.877 -4.777 10.804 1.00 16.80 92 PRO A C 1
ATOM 724 O O . PRO A 1 92 ? -8.793 -5.130 10.323 1.00 16.39 92 PRO A O 1
ATOM 728 N N . VAL A 1 93 ? -10.469 -3.602 10.552 1.00 16.82 93 VAL A N 1
ATOM 729 C CA . VAL A 1 93 ? -9.831 -2.541 9.771 1.00 15.33 93 VAL A CA 1
ATOM 730 C C . VAL A 1 93 ? -9.697 -1.325 10.674 1.00 20.54 93 VAL A C 1
ATOM 731 O O . VAL A 1 93 ? -10.675 -0.919 11.313 1.00 16.90 93 VAL A O 1
ATOM 735 N N . TYR A 1 94 ? -8.468 -0.811 10.818 1.00 15.20 94 TYR A N 1
ATOM 736 C CA . TYR A 1 94 ? -8.182 0.448 11.490 1.00 15.39 94 TYR A CA 1
ATOM 737 C C . TYR A 1 94 ? -7.629 1.452 10.491 1.00 14.54 94 TYR A C 1
ATOM 738 O O . TYR A 1 94 ? -7.224 1.093 9.388 1.00 13.86 94 TYR A O 1
ATOM 747 N N . ALA A 1 95 ? -7.689 2.720 10.861 1.00 14.75 95 ALA A N 1
ATOM 748 C CA . ALA A 1 95 ? -7.251 3.759 9.957 1.00 14.17 95 ALA A CA 1
ATOM 749 C C . ALA A 1 95 ? -6.567 4.860 10.763 1.00 14.68 95 ALA A C 1
ATOM 750 O O . ALA A 1 95 ? -6.972 5.157 11.886 1.00 16.06 95 ALA A O 1
ATOM 752 N N . ILE A 1 96 ? -5.519 5.452 10.180 1.00 14.32 96 ILE A N 1
ATOM 753 C CA . ILE A 1 96 ? -4.761 6.534 10.817 1.00 14.90 96 ILE A CA 1
ATOM 754 C C . ILE A 1 96 ? -4.337 7.506 9.717 1.00 14.50 96 ILE A C 1
ATOM 755 O O . ILE A 1 96 ? -4.151 7.105 8.562 1.00 14.09 96 ILE A O 1
ATOM 760 N N . ARG A 1 97 ? -4.299 8.792 10.043 1.00 15.10 97 ARG A N 1
ATOM 761 C CA . ARG A 1 97 ? -3.793 9.791 9.121 1.00 15.01 97 ARG A CA 1
ATOM 762 C C . ARG A 1 97 ? -2.280 9.687 9.024 1.00 15.05 97 ARG A C 1
ATOM 763 O O . ARG A 1 97 ? -1.592 9.364 9.995 1.00 15.55 97 ARG A O 1
ATOM 771 N N . LEU A 1 98 ? -1.744 9.964 7.838 1.00 14.70 98 LEU A N 1
ATOM 772 C CA . LEU A 1 98 ? -0.296 10.116 7.730 1.00 15.03 98 LEU A CA 1
ATOM 773 C C . LEU A 1 98 ? 0.156 11.447 8.329 1.00 16.03 98 LEU A C 1
ATOM 774 O O . LEU A 1 98 ? -0.559 12.445 8.284 1.00 19.54 98 LEU A O 1
ATOM 779 N N . LYS A 1 99 ? 1.399 11.477 8.808 1.00 17.67 99 LYS A N 1
ATOM 780 C CA . LYS A 1 99 ? 1.908 12.670 9.489 1.00 19.08 99 LYS A CA 1
ATOM 781 C C . LYS A 1 99 ? 1.819 13.905 8.588 1.00 22.99 99 LYS A C 1
ATOM 782 O O . LYS A 1 99 ? 2.104 13.834 7.395 1.00 20.55 99 LYS A O 1
ATOM 788 N N . ASP A 1 100 ? 1.370 15.023 9.153 1.00 23.35 100 ASP A N 1
ATOM 789 C CA . ASP A 1 100 ? 1.260 16.312 8.439 1.00 29.64 100 ASP A CA 1
ATOM 790 C C . ASP A 1 100 ? 0.373 16.237 7.200 1.00 31.05 100 ASP A C 1
ATOM 791 O O . ASP A 1 100 ? 0.688 16.843 6.172 1.00 26.33 100 ASP A O 1
ATOM 796 N N . THR A 1 101 ? -0.725 15.482 7.271 1.00 23.77 101 THR A N 1
ATOM 797 C CA . THR A 1 101 ? -1.691 15.443 6.185 1.00 22.60 101 THR A CA 1
ATOM 798 C C . THR A 1 101 ? -3.083 15.677 6.755 1.00 27.62 101 THR A C 1
ATOM 799 O O . THR A 1 101 ? -3.319 15.508 7.954 1.00 24.65 101 THR A O 1
ATOM 803 N N . ASN A 1 102 ? -4.007 16.090 5.898 1.00 22.85 102 ASN A N 1
ATOM 804 C CA . ASN A 1 102 ? -5.336 16.246 6.431 1.00 30.55 102 ASN A CA 1
ATOM 805 C C . ASN A 1 102 ? -6.320 15.970 5.287 1.00 24.10 102 ASN A C 1
ATOM 806 O O . ASN A 1 102 ? -7.080 16.830 4.814 1.00 26.44 102 ASN A O 1
ATOM 811 N N . GLY A 1 103 ? -6.308 14.733 4.796 1.00 22.52 103 GLY A N 1
ATOM 812 C CA . GLY A 1 103 ? -7.106 14.405 3.637 1.00 21.75 103 GLY A CA 1
ATOM 813 C C . GLY A 1 103 ? -8.559 14.134 3.981 1.00 22.35 103 GLY A C 1
ATOM 814 O O . GLY A 1 103 ? -8.923 13.856 5.136 1.00 23.69 103 GLY A O 1
ATOM 815 N N . LYS A 1 104 ? -9.395 14.271 2.947 1.00 24.21 104 LYS A N 1
ATOM 816 C CA . LYS A 1 104 ? -10.791 13.870 3.017 1.00 22.14 104 LYS A CA 1
ATOM 817 C C . LYS A 1 104 ? -10.881 12.420 3.467 1.00 21.94 104 LYS A C 1
ATOM 818 O O . LYS A 1 104 ? -10.089 11.570 3.048 1.00 20.80 104 LYS A O 1
ATOM 820 N N . ILE A 1 105 ? -11.828 12.129 4.346 1.00 21.29 105 ILE A N 1
ATOM 821 C CA . ILE A 1 105 ? -11.908 10.739 4.819 1.00 20.22 105 ILE A CA 1
ATOM 822 C C . ILE A 1 105 ? -12.482 9.860 3.714 1.00 19.62 105 ILE A C 1
ATOM 823 O O . ILE A 1 105 ? -13.606 10.142 3.228 1.00 21.71 105 ILE A O 1
ATOM 828 N N . PRO A 1 106 ? -11.820 8.757 3.354 1.00 18.34 106 PRO A N 1
ATOM 829 C CA . PRO A 1 106 ? -12.342 7.890 2.292 1.00 19.86 106 PRO A CA 1
ATOM 830 C C . PRO A 1 106 ? -13.738 7.390 2.631 1.00 18.96 106 PRO A C 1
ATOM 831 O O . PRO A 1 106 ? -14.025 7.007 3.770 1.00 23.16 106 PRO A O 1
ATOM 835 N N . GLN A 1 107 ? -14.588 7.347 1.607 1.00 21.93 107 GLN A N 1
ATOM 836 C CA . GLN A 1 107 ? -15.965 6.895 1.810 1.00 22.52 107 GLN A CA 1
ATOM 837 C C . GLN A 1 107 ? -16.012 5.479 2.374 1.00 21.75 107 GLN A C 1
ATOM 838 O O . GLN A 1 107 ? -16.926 5.150 3.154 1.00 21.61 107 GLN A O 1
ATOM 844 N N . CYS A 1 108 ? -15.025 4.628 2.039 1.00 20.79 108 CYS A N 1
ATOM 845 C CA . CYS A 1 108 ? -15.135 3.248 2.518 1.00 22.48 108 CYS A CA 1
ATOM 846 C C . CYS A 1 108 ? -14.877 3.151 4.017 1.00 21.17 108 CYS A C 1
ATOM 847 O O . CYS A 1 108 ? -15.296 2.167 4.648 1.00 20.85 108 CYS A O 1
ATOM 850 N N . LEU A 1 109 ? -14.244 4.167 4.609 1.00 18.75 109 LEU A N 1
ATOM 851 C CA . LEU A 1 109 ? -14.080 4.191 6.059 1.00 18.12 109 LEU A CA 1
ATOM 852 C C . LEU A 1 109 ? -15.333 4.753 6.735 1.00 18.82 109 LEU A C 1
ATOM 853 O O . LEU A 1 109 ? -15.832 4.184 7.718 1.00 20.25 109 LEU A O 1
ATOM 858 N N . SER A 1 110 ? -15.794 5.919 6.266 1.00 20.54 110 SER A N 1
ATOM 859 C CA . SER A 1 110 ? -17.049 6.528 6.742 1.00 24.31 110 SER A CA 1
ATOM 860 C C . SER A 1 110 ? -18.208 5.529 6.736 1.00 21.17 110 SER A C 1
ATOM 861 O O . SER A 1 110 ? -19.018 5.449 7.690 1.00 24.42 110 SER A O 1
ATOM 864 N N . GLU A 1 111 ? -18.363 4.829 5.611 1.00 21.45 111 GLU A N 1
ATOM 865 C CA . GLU A 1 111 ? -19.478 3.903 5.389 1.00 24.69 111 GLU A CA 1
ATOM 866 C C . GLU A 1 111 ? -19.521 2.787 6.405 1.00 21.67 111 GLU A C 1
ATOM 867 O O . GLU A 1 111 ? -20.579 2.211 6.644 1.00 22.46 111 GLU A O 1
ATOM 873 N N . ASN A 1 112 ? -18.372 2.397 6.919 1.00 20.53 112 ASN A N 1
ATOM 874 C CA . ASN A 1 112 ? -18.246 1.305 7.863 1.00 20.17 112 ASN A CA 1
ATOM 875 C C . ASN A 1 112 ? -18.017 1.786 9.287 1.00 19.89 112 ASN A C 1
ATOM 876 O O . ASN A 1 112 ? -17.749 0.976 10.162 1.00 20.11 112 ASN A O 1
ATOM 881 N N . GLY A 1 113 ? -18.133 3.080 9.536 1.00 20.08 113 GLY A N 1
ATOM 882 C CA . GLY A 1 113 ? -17.925 3.587 10.881 1.00 21.52 113 GLY A CA 1
ATOM 883 C C . GLY A 1 113 ? -16.534 3.388 11.425 1.00 24.83 113 GLY A C 1
ATOM 884 O O . GLY A 1 113 ? -16.367 3.207 12.627 1.00 23.06 113 GLY A O 1
ATOM 885 N N . ILE A 1 114 ? -15.527 3.414 10.566 1.00 18.60 114 ILE A N 1
ATOM 886 C CA . ILE A 1 114 ? -14.146 3.202 10.981 1.00 17.54 114 ILE A CA 1
ATOM 887 C C . ILE A 1 114 ? -13.565 4.576 11.252 1.00 18.50 114 ILE A C 1
ATOM 888 O O . ILE A 1 114 ? -13.488 5.407 10.343 1.00 22.41 114 ILE A O 1
ATOM 893 N N . HIS A 1 115 ? -13.176 4.816 12.507 1.00 17.49 115 HIS A N 1
ATOM 894 C CA . HIS A 1 115 ? -12.598 6.100 12.891 1.00 17.56 115 HIS A CA 1
ATOM 895 C C . HIS A 1 115 ? -11.223 6.268 12.271 1.00 17.43 115 HIS A C 1
ATOM 896 O O . HIS A 1 115 ? -10.443 5.307 12.210 1.00 19.42 115 HIS A O 1
ATOM 903 N N . VAL A 1 116 ? -10.908 7.490 11.833 1.00 17.01 116 VAL A N 1
ATOM 904 C CA . VAL A 1 116 ? -9.577 7.789 11.298 1.00 16.56 116 VAL A CA 1
ATOM 905 C C . VAL A 1 116 ? -8.811 8.509 12.420 1.00 21.77 116 VAL A C 1
ATOM 906 O O . VAL A 1 116 ? -9.119 9.665 12.762 1.00 19.63 116 VAL A O 1
ATOM 910 N N . TYR A 1 117 ? -7.860 7.814 13.043 1.00 16.41 117 TYR A N 1
ATOM 911 C CA . TYR A 1 117 ? -7.099 8.396 14.152 1.00 18.40 117 TYR A CA 1
ATOM 912 C C . TYR A 1 117 ? -6.093 9.439 13.676 1.00 20.92 117 TYR A C 1
ATOM 913 O O . TYR A 1 117 ? -5.587 9.381 12.549 1.00 16.46 117 TYR A O 1
ATOM 922 N N . SER A 1 118 ? -5.845 10.434 14.531 1.00 17.54 118 SER A N 1
ATOM 923 C CA . SER A 1 118 ? -4.706 11.334 14.373 1.00 17.80 118 SER A CA 1
ATOM 924 C C . SER A 1 118 ? -3.403 10.556 14.345 1.00 23.61 118 SER A C 1
ATOM 925 O O . SER A 1 118 ? -3.272 9.517 14.985 1.00 17.80 118 SER A O 1
ATOM 928 N N . TRP A 1 119 ? -2.401 11.098 13.637 1.00 17.40 119 TRP A N 1
ATOM 929 C CA . TRP A 1 119 ? -1.102 10.443 13.550 1.00 17.17 119 TRP A CA 1
ATOM 930 C C . TRP A 1 119 ? -0.317 10.483 14.865 1.00 17.79 119 TRP A C 1
ATOM 931 O O . TRP A 1 119 ? -0.217 11.529 15.518 1.00 18.56 119 TRP A O 1
ATOM 942 N N . SER A 1 120 ? 0.257 9.345 15.247 1.00 17.66 120 SER A N 1
ATOM 943 C CA . SER A 1 120 ? 1.403 9.306 16.165 1.00 20.81 120 SER A CA 1
ATOM 944 C C . SER A 1 120 ? 1.927 7.891 16.088 1.00 22.06 120 SER A C 1
ATOM 945 O O . SER A 1 120 ? 1.175 6.978 15.757 1.00 17.66 120 SER A O 1
ATOM 948 N N . GLU A 1 121 ? 3.216 7.701 16.418 1.00 19.41 121 GLU A N 1
ATOM 949 C CA . GLU A 1 121 ? 3.724 6.330 16.456 1.00 21.00 121 GLU A CA 1
ATOM 950 C C . GLU A 1 121 ? 3.052 5.513 17.557 1.00 20.84 121 GLU A C 1
ATOM 951 O O . GLU A 1 121 ? 2.781 4.322 17.363 1.00 21.83 121 GLU A O 1
ATOM 957 N N . GLU A 1 122 ? 2.759 6.135 18.707 1.00 20.42 122 GLU A N 1
ATOM 958 C CA . GLU A 1 122 ? 2.131 5.383 19.802 1.00 21.26 122 GLU A CA 1
ATOM 959 C C . GLU A 1 122 ? 0.757 4.860 19.377 1.00 21.24 122 GLU A C 1
ATOM 960 O O . GLU A 1 122 ? 0.389 3.694 19.657 1.00 22.17 122 GLU A O 1
ATOM 966 N N . ARG A 1 123 ? -0.008 5.697 18.671 1.00 19.48 123 ARG A N 1
ATOM 967 C CA . ARG A 1 123 ? -1.328 5.289 18.193 1.00 18.71 123 ARG A CA 1
ATOM 968 C C . ARG A 1 123 ? -1.244 4.196 17.124 1.00 18.10 123 ARG A C 1
ATOM 969 O O . ARG A 1 123 ? -2.028 3.247 17.146 1.00 17.50 123 ARG A O 1
ATOM 977 N N . LEU A 1 124 ? -0.328 4.326 16.146 1.00 16.90 124 LEU A N 1
ATOM 978 C CA . LEU A 1 124 ? -0.180 3.237 15.164 1.00 16.16 124 LEU A CA 1
ATOM 979 C C . LEU A 1 124 ? 0.185 1.926 15.846 1.00 16.80 124 LEU A C 1
ATOM 980 O O . LEU A 1 124 ? -0.307 0.868 15.465 1.00 16.62 124 LEU A O 1
ATOM 985 N N . GLN A 1 125 ? 1.102 1.967 16.811 1.00 17.78 125 GLN A N 1
ATOM 986 C CA . GLN A 1 125 ? 1.478 0.744 17.511 1.00 18.73 125 GLN A CA 1
ATOM 987 C C . GLN A 1 125 ? 0.263 0.117 18.197 1.00 19.22 125 GLN A C 1
ATOM 988 O O . GLN A 1 125 ? 0.083 -1.113 18.193 1.00 19.58 125 GLN A O 1
ATOM 994 N N . ASP A 1 126 ? -0.604 0.964 18.737 1.00 19.39 126 ASP A N 1
ATOM 995 C CA . ASP A 1 126 ? -1.827 0.450 19.350 1.00 23.06 126 ASP A CA 1
ATOM 996 C C . ASP A 1 126 ? -2.752 -0.163 18.288 1.00 19.02 126 ASP A C 1
ATOM 997 O O . ASP A 1 126 ? -3.271 -1.273 18.469 1.00 19.57 126 ASP A O 1
ATOM 1002 N N . LEU A 1 127 ? -2.954 0.532 17.163 1.00 17.81 127 LEU A N 1
ATOM 1003 C CA . LEU A 1 127 ? -3.852 -0.003 16.131 1.00 17.17 127 LEU A CA 1
ATOM 1004 C C . LEU A 1 127 ? -3.303 -1.307 15.574 1.00 17.20 127 LEU A C 1
ATOM 1005 O O . LEU A 1 127 ? -4.057 -2.190 15.145 1.00 17.36 127 LEU A O 1
ATOM 1010 N N . ALA A 1 128 ? -1.974 -1.436 15.559 1.00 17.25 128 ALA A N 1
ATOM 1011 C CA . ALA A 1 128 ? -1.350 -2.617 14.974 1.00 17.47 128 ALA A CA 1
ATOM 1012 C C . ALA A 1 128 ? -1.386 -3.816 15.905 1.00 21.35 128 ALA A C 1
ATOM 1013 O O . ALA A 1 128 ? -1.251 -4.947 15.428 1.00 19.25 128 ALA A O 1
ATOM 1015 N N . THR A 1 129 ? -1.594 -3.606 17.207 1.00 19.66 129 THR A N 1
ATOM 1016 C CA . THR A 1 129 ? -1.503 -4.725 18.134 1.00 21.23 129 THR A CA 1
ATOM 1017 C C . THR A 1 129 ? -2.738 -4.964 18.994 1.00 22.14 129 THR A C 1
ATOM 1018 O O . THR A 1 129 ? -2.840 -6.042 19.584 1.00 23.58 129 THR A O 1
ATOM 1022 N N . ARG A 1 130 ? -3.626 -3.984 19.135 1.00 21.99 130 ARG A N 1
ATOM 1023 C CA . ARG A 1 130 ? -4.764 -4.129 20.032 1.00 23.40 130 ARG A CA 1
ATOM 1024 C C . ARG A 1 130 ? -5.648 -5.296 19.602 1.00 23.02 130 ARG A C 1
ATOM 1025 O O . ARG A 1 130 ? -5.783 -5.605 18.418 1.00 22.12 130 ARG A O 1
ATOM 1033 N N . LEU A 1 131 ? -6.227 -5.983 20.589 1.00 24.29 131 LEU A N 1
ATOM 1034 C CA . LEU A 1 131 ? -7.214 -7.023 20.329 1.00 25.06 131 LEU A CA 1
ATOM 1035 C C . LEU A 1 131 ? -8.613 -6.587 20.754 1.00 28.89 131 LEU A C 1
ATOM 1036 O O . LEU A 1 131 ? -8.786 -5.861 21.734 1.00 28.69 131 LEU A O 1
ATOM 1041 N N . GLU A 1 132 ? -9.609 -7.059 20.005 1.00 34.09 132 GLU A N 1
ATOM 1042 C CA . GLU A 1 132 ? -11.023 -6.828 20.253 1.00 32.11 132 GLU A CA 1
ATOM 1043 C C . GLU A 1 132 ? -11.594 -7.978 21.081 1.00 32.95 132 GLU A C 1
ATOM 1044 O O . GLU A 1 132 ? -11.010 -9.061 21.162 1.00 32.59 132 GLU A O 1
ATOM 1050 N N . HIS A 1 133 ? -12.719 -7.720 21.738 1.00 36.95 133 HIS A N 1
ATOM 1051 C CA . HIS A 1 133 ? -13.389 -8.792 22.465 1.00 38.77 133 HIS A CA 1
ATOM 1052 C C . HIS A 1 133 ? -14.184 -9.644 21.494 1.00 41.37 133 HIS A C 1
ATOM 1053 O O . HIS A 1 133 ? -14.666 -9.161 20.469 1.00 40.02 133 HIS A O 1
ATOM 1060 N N . HIS A 1 134 ? -14.329 -10.921 21.823 1.00 42.47 134 HIS A N 1
ATOM 1061 C CA . HIS A 1 134 ? -15.115 -11.777 20.955 1.00 44.88 134 HIS A CA 1
ATOM 1062 C C . HIS A 1 134 ? -16.537 -11.240 20.817 1.00 52.89 134 HIS A C 1
ATOM 1063 O O . HIS A 1 134 ? -17.095 -10.648 21.746 1.00 49.46 134 HIS A O 1
ATOM 1070 N N . HIS A 1 135 ? -17.123 -11.455 19.632 1.00 58.22 135 HIS A N 1
ATOM 1071 C CA . HIS A 1 135 ? -18.396 -10.843 19.237 1.00 51.77 135 HIS A CA 1
ATOM 1072 C C . HIS A 1 135 ? -18.274 -9.321 19.206 1.00 65.68 135 HIS A C 1
ATOM 1073 O O . HIS A 1 135 ? -19.265 -8.599 19.360 1.00 73.61 135 HIS A O 1
ATOM 1075 N N . HIS A 1 136 ? -17.045 -8.834 19.014 1.00 60.49 136 HIS A N 1
ATOM 1076 C CA . HIS A 1 136 ? -16.764 -7.414 18.807 1.00 55.31 136 HIS A CA 1
ATOM 1077 C C . HIS A 1 136 ? -15.512 -7.276 17.961 1.00 50.31 136 HIS A C 1
ATOM 1078 O O . HIS A 1 136 ? -15.227 -8.146 17.139 1.00 58.30 136 HIS A O 1
ATOM 1080 N N . LYS B 1 3 ? -10.676 30.088 41.321 1.00 34.13 3 LYS B N 1
ATOM 1081 C CA . LYS B 1 3 ? -11.405 29.215 40.416 1.00 26.96 3 LYS B CA 1
ATOM 1082 C C . LYS B 1 3 ? -10.621 27.922 40.140 1.00 25.25 3 LYS B C 1
ATOM 1083 O O . LYS B 1 3 ? -9.498 27.966 39.615 1.00 25.55 3 LYS B O 1
ATOM 1085 N N . VAL B 1 4 ? -11.224 26.776 40.496 1.00 20.84 4 VAL B N 1
ATOM 1086 C CA . VAL B 1 4 ? -10.620 25.463 40.333 1.00 17.88 4 VAL B CA 1
ATOM 1087 C C . VAL B 1 4 ? -11.635 24.570 39.631 1.00 16.51 4 VAL B C 1
ATOM 1088 O O . VAL B 1 4 ? -12.830 24.593 39.966 1.00 20.16 4 VAL B O 1
ATOM 1092 N N . VAL B 1 5 ? -11.152 23.741 38.702 1.00 16.38 5 VAL B N 1
ATOM 1093 C CA . VAL B 1 5 ? -12.021 22.880 37.895 1.00 15.19 5 VAL B CA 1
ATOM 1094 C C . VAL B 1 5 ? -12.005 21.462 38.452 1.00 16.42 5 VAL B C 1
ATOM 1095 O O . VAL B 1 5 ? -10.936 20.934 38.790 1.00 15.70 5 VAL B O 1
ATOM 1099 N N . PHE B 1 6 ? -13.194 20.848 38.550 1.00 13.82 6 PHE B N 1
ATOM 1100 C CA . PHE B 1 6 ? -13.308 19.429 38.882 1.00 15.00 6 PHE B CA 1
ATOM 1101 C C . PHE B 1 6 ? -13.396 18.616 37.593 1.00 17.54 6 PHE B C 1
ATOM 1102 O O . PHE B 1 6 ? -14.248 18.894 36.746 1.00 13.77 6 PHE B O 1
ATOM 1110 N N . PHE B 1 7 ? -12.565 17.575 37.483 1.00 12.66 7 PHE B N 1
ATOM 1111 C CA . PHE B 1 7 ? -12.490 16.700 36.308 1.00 13.90 7 PHE B CA 1
ATOM 1112 C C . PHE B 1 7 ? -13.248 15.423 36.594 1.00 15.68 7 PHE B C 1
ATOM 1113 O O . PHE B 1 7 ? -12.852 14.667 37.477 1.00 13.28 7 PHE B O 1
ATOM 1121 N N . SER B 1 8 ? -14.312 15.159 35.821 1.00 12.23 8 SER B N 1
ATOM 1122 C CA . SER B 1 8 ? -15.150 13.982 36.016 1.00 12.70 8 SER B CA 1
ATOM 1123 C C . SER B 1 8 ? -14.893 13.017 34.862 1.00 16.69 8 SER B C 1
ATOM 1124 O O . SER B 1 8 ? -14.950 13.428 33.700 1.00 13.43 8 SER B O 1
ATOM 1127 N N . PHE B 1 9 ? -14.621 11.750 35.164 1.00 13.15 9 PHE B N 1
ATOM 1128 C CA . PHE B 1 9 ? -14.258 10.835 34.088 1.00 13.28 9 PHE B CA 1
ATOM 1129 C C . PHE B 1 9 ? -14.418 9.401 34.550 1.00 14.25 9 PHE B C 1
ATOM 1130 O O . PHE B 1 9 ? -14.579 9.125 35.748 1.00 14.91 9 PHE B O 1
ATOM 1138 N N . LYS B 1 10 ? -14.420 8.507 33.563 1.00 14.69 10 LYS B N 1
ATOM 1139 C CA . LYS B 1 10 ? -14.303 7.065 33.741 1.00 15.81 10 LYS B CA 1
ATOM 1140 C C . LYS B 1 10 ? -12.836 6.693 33.928 1.00 16.47 10 LYS B C 1
ATOM 1141 O O . LYS B 1 10 ? -11.983 7.208 33.214 1.00 15.14 10 LYS B O 1
ATOM 1147 N N . GLU B 1 11 ? -12.549 5.829 34.913 1.00 16.71 11 GLU B N 1
ATOM 1148 C CA . GLU B 1 11 ? -11.167 5.625 35.342 1.00 19.75 11 GLU B CA 1
ATOM 1149 C C . GLU B 1 11 ? -10.276 5.076 34.227 1.00 20.89 11 GLU B C 1
ATOM 1150 O O . GLU B 1 11 ? -9.064 5.330 34.236 1.00 16.77 11 GLU B O 1
ATOM 1156 N N . GLU B 1 12 ? -10.841 4.317 33.269 1.00 19.21 12 GLU B N 1
ATOM 1157 C CA . GLU B 1 12 ? -10.042 3.828 32.144 1.00 22.79 12 GLU B CA 1
ATOM 1158 C C . GLU B 1 12 ? -9.430 4.977 31.331 1.00 22.50 12 GLU B C 1
ATOM 1159 O O . GLU B 1 12 ? -8.435 4.768 30.639 1.00 18.17 12 GLU B O 1
ATOM 1165 N N . ASP B 1 13 ? -9.971 6.183 31.428 1.00 16.18 13 ASP B N 1
ATOM 1166 C CA . ASP B 1 13 ? -9.417 7.358 30.754 1.00 18.82 13 ASP B CA 1
ATOM 1167 C C . ASP B 1 13 ? -8.420 8.144 31.621 1.00 15.72 13 ASP B C 1
ATOM 1168 O O . ASP B 1 13 ? -7.976 9.227 31.200 1.00 17.46 13 ASP B O 1
ATOM 1173 N N . ARG B 1 14 ? -8.078 7.641 32.820 1.00 17.38 14 ARG B N 1
ATOM 1174 C CA . ARG B 1 14 ? -7.204 8.395 33.734 1.00 14.56 14 ARG B CA 1
ATOM 1175 C C . ARG B 1 14 ? -5.901 8.835 33.050 1.00 16.56 14 ARG B C 1
ATOM 1176 O O . ARG B 1 14 ? -5.434 9.974 33.237 1.00 17.02 14 ARG B O 1
ATOM 1184 N N . GLY B 1 15 ? -5.292 7.931 32.287 1.00 15.09 15 GLY B N 1
ATOM 1185 C CA . GLY B 1 15 ? -4.029 8.275 31.625 1.00 20.76 15 GLY B CA 1
ATOM 1186 C C . GLY B 1 15 ? -4.138 9.543 30.804 1.00 22.03 15 GLY B C 1
ATOM 1187 O O . GLY B 1 15 ? -3.281 10.442 30.877 1.00 17.84 15 GLY B O 1
ATOM 1188 N N . VAL B 1 16 ? -5.186 9.633 29.991 1.00 16.28 16 VAL B N 1
ATOM 1189 C CA . VAL B 1 16 ? -5.305 10.808 29.124 1.00 16.07 16 VAL B CA 1
ATOM 1190 C C . VAL B 1 16 ? -5.701 12.009 29.961 1.00 14.27 16 VAL B C 1
ATOM 1191 O O . VAL B 1 16 ? -5.200 13.132 29.761 1.00 14.80 16 VAL B O 1
ATOM 1195 N N . VAL B 1 17 ? -6.534 11.771 30.984 1.00 12.71 17 VAL B N 1
ATOM 1196 C CA . VAL B 1 17 ? -7.021 12.906 31.760 1.00 12.29 17 VAL B CA 1
ATOM 1197 C C . VAL B 1 17 ? -5.886 13.502 32.597 1.00 15.71 17 VAL B C 1
ATOM 1198 O O . VAL B 1 17 ? -5.805 14.729 32.761 1.00 16.65 17 VAL B O 1
ATOM 1202 N N . LEU B 1 18 ? -4.984 12.646 33.108 1.00 15.27 18 LEU B N 1
ATOM 1203 C CA . LEU B 1 18 ? -3.802 13.158 33.805 1.00 19.77 18 LEU B CA 1
ATOM 1204 C C . LEU B 1 18 ? -2.972 14.060 32.902 1.00 16.62 18 LEU B C 1
ATOM 1205 O O . LEU B 1 18 ? -2.458 15.114 33.353 1.00 16.04 18 LEU B O 1
ATOM 1210 N N . THR B 1 19 ? -2.900 13.710 31.617 1.00 14.14 19 THR B N 1
ATOM 1211 C CA . THR B 1 19 ? -2.158 14.557 30.693 1.00 14.02 19 THR B CA 1
ATOM 1212 C C . THR B 1 19 ? -2.863 15.878 30.494 1.00 16.55 19 THR B C 1
ATOM 1213 O O . THR B 1 19 ? -2.219 16.933 30.452 1.00 16.43 19 THR B O 1
ATOM 1217 N N . ILE B 1 20 ? -4.198 15.858 30.408 1.00 15.97 20 ILE B N 1
ATOM 1218 C CA . ILE B 1 20 ? -4.911 17.131 30.321 1.00 14.49 20 ILE B CA 1
ATOM 1219 C C . ILE B 1 20 ? -4.628 17.983 31.565 1.00 17.21 20 ILE B C 1
ATOM 1220 O O . ILE B 1 20 ? -4.295 19.182 31.472 1.00 15.10 20 ILE B O 1
ATOM 1225 N N . LYS B 1 21 ? -4.741 17.369 32.753 1.00 15.92 21 LYS B N 1
ATOM 1226 C CA . LYS B 1 21 ? -4.556 18.144 33.970 1.00 15.48 21 LYS B CA 1
ATOM 1227 C C . LYS B 1 21 ? -3.125 18.644 34.052 1.00 17.56 21 LYS B C 1
ATOM 1228 O O . LYS B 1 21 ? -2.874 19.806 34.412 1.00 19.53 21 LYS B O 1
ATOM 1234 N N . GLY B 1 22 ? -2.179 17.806 33.644 1.00 16.82 22 GLY B N 1
ATOM 1235 C CA . GLY B 1 22 ? -0.775 18.193 33.818 1.00 19.21 22 GLY B CA 1
ATOM 1236 C C . GLY B 1 22 ? -0.430 19.392 32.965 1.00 18.15 22 GLY B C 1
ATOM 1237 O O . GLY B 1 22 ? 0.274 20.308 33.422 1.00 17.51 22 GLY B O 1
ATOM 1238 N N . ARG B 1 23 ? -0.971 19.421 31.723 1.00 19.12 23 ARG B N 1
ATOM 1239 C CA . ARG B 1 23 ? -0.757 20.562 30.830 1.00 16.18 23 ARG B CA 1
ATOM 1240 C C . ARG B 1 23 ? -1.416 21.803 31.400 1.00 20.11 23 ARG B C 1
ATOM 1241 O O . ARG B 1 23 ? -0.864 22.911 31.332 1.00 17.46 23 ARG B O 1
ATOM 1249 N N . ALA B 1 24 ? -2.615 21.632 31.965 1.00 15.55 24 ALA B N 1
ATOM 1250 C CA . ALA B 1 24 ? -3.372 22.797 32.381 1.00 17.17 24 ALA B CA 1
ATOM 1251 C C . ALA B 1 24 ? -2.693 23.504 33.542 1.00 18.50 24 ALA B C 1
ATOM 1252 O O . ALA B 1 24 ? -2.681 24.734 33.603 1.00 21.50 24 ALA B O 1
ATOM 1254 N N . VAL B 1 25 ? -2.143 22.738 34.486 1.00 19.17 25 VAL B N 1
ATOM 1255 C CA . VAL B 1 25 ? -1.569 23.343 35.681 1.00 21.61 25 VAL B CA 1
ATOM 1256 C C . VAL B 1 25 ? -0.109 23.697 35.507 1.00 22.43 25 VAL B C 1
ATOM 1257 O O . VAL B 1 25 ? 0.459 24.375 36.382 1.00 23.04 25 VAL B O 1
ATOM 1261 N N . ASN B 1 26 ? 0.531 23.248 34.427 1.00 19.82 26 ASN B N 1
ATOM 1262 C CA . ASN B 1 26 ? 1.916 23.661 34.166 1.00 24.72 26 ASN B CA 1
ATOM 1263 C C . ASN B 1 26 ? 1.912 25.071 33.587 1.00 28.23 26 ASN B C 1
ATOM 1264 O O . ASN B 1 26 ? 1.394 25.274 32.493 1.00 24.10 26 ASN B O 1
ATOM 1269 N N . PRO B 1 27 ? 2.466 26.063 34.280 1.00 30.87 27 PRO B N 1
ATOM 1270 C CA . PRO B 1 27 ? 2.342 27.437 33.782 1.00 26.73 27 PRO B CA 1
ATOM 1271 C C . PRO B 1 27 ? 3.133 27.670 32.532 1.00 29.96 27 PRO B C 1
ATOM 1272 O O . PRO B 1 27 ? 2.901 28.677 31.856 1.00 38.77 27 PRO B O 1
ATOM 1276 N N . SER B 1 28 ? 4.076 26.786 32.207 1.00 28.90 28 SER B N 1
ATOM 1277 C CA . SER B 1 28 ? 4.882 26.943 31.008 1.00 34.25 28 SER B CA 1
ATOM 1278 C C . SER B 1 28 ? 4.224 26.332 29.775 1.00 31.27 28 SER B C 1
ATOM 1279 O O . SER B 1 28 ? 4.680 26.596 28.655 1.00 32.31 28 SER B O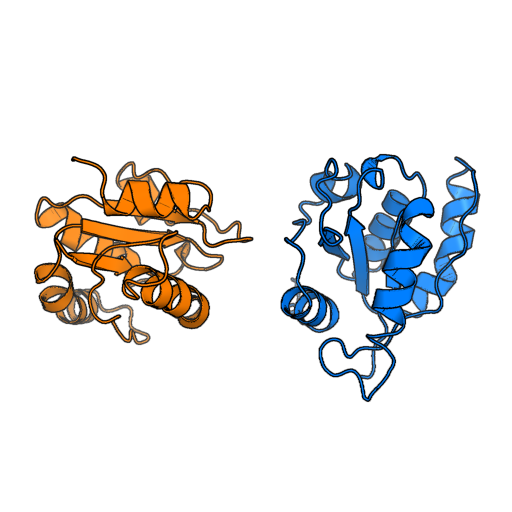 1
ATOM 1281 N N . TYR B 1 29 ? 3.143 25.557 29.953 1.00 31.51 29 TYR B N 1
ATOM 1282 C CA . TYR B 1 29 ? 2.348 25.038 28.845 1.00 25.69 29 TYR B CA 1
ATOM 1283 C C . TYR B 1 29 ? 1.121 25.928 28.661 1.00 27.08 29 TYR B C 1
ATOM 1284 O O . TYR B 1 29 ? 0.234 25.949 29.523 1.00 25.59 29 TYR B O 1
ATOM 1293 N N . THR B 1 30 ? 1.045 26.634 27.532 1.00 27.31 30 THR B N 1
ATOM 1294 C CA . THR B 1 30 ? 0.052 27.692 27.414 1.00 29.41 30 THR B CA 1
ATOM 1295 C C . THR B 1 30 ? -1.196 27.292 26.642 1.00 30.51 30 THR B C 1
ATOM 1296 O O . THR B 1 30 ? -2.171 28.042 26.659 1.00 26.94 30 THR B O 1
ATOM 1300 N N . GLY B 1 31 ? -1.221 26.121 26.008 1.00 28.11 31 GLY B N 1
ATOM 1301 C CA . GLY B 1 31 ? -2.428 25.730 25.298 1.00 23.23 31 GLY B CA 1
ATOM 1302 C C . GLY B 1 31 ? -3.577 25.351 26.206 1.00 24.55 31 GLY B C 1
ATOM 1303 O O . GLY B 1 31 ? -4.725 25.332 25.749 1.00 20.74 31 GLY B O 1
ATOM 1304 N N . LEU B 1 32 ? -3.290 25.035 27.472 1.00 19.08 32 LEU B N 1
ATOM 1305 C CA . LEU B 1 32 ? -4.306 24.867 28.525 1.00 16.88 32 LEU B CA 1
ATOM 1306 C C . LEU B 1 32 ? -3.741 25.549 29.749 1.00 21.42 32 LEU B C 1
ATOM 1307 O O . LEU B 1 32 ? -2.542 25.410 30.053 1.00 21.80 32 LEU B O 1
ATOM 1312 N N . ASN B 1 33 ? -4.563 26.360 30.389 1.00 19.35 33 ASN B N 1
ATOM 1313 C CA . ASN B 1 33 ? -4.054 27.078 31.545 1.00 18.42 33 ASN B CA 1
ATOM 1314 C C . ASN B 1 33 ? -5.208 27.350 32.493 1.00 19.71 33 ASN B C 1
ATOM 1315 O O . ASN B 1 33 ? -5.967 28.323 32.310 1.00 21.74 33 ASN B O 1
ATOM 1320 N N . PHE B 1 34 ? -5.293 26.531 33.528 1.00 19.19 34 PHE B N 1
ATOM 1321 C CA . PHE B 1 34 ? -6.287 26.744 34.570 1.00 17.59 34 PHE B CA 1
ATOM 1322 C C . PHE B 1 34 ? -5.958 25.805 35.726 1.00 18.14 34 PHE B C 1
ATOM 1323 O O . PHE B 1 34 ? -5.161 24.880 35.572 1.00 22.63 34 PHE B O 1
ATOM 1331 N N . ARG B 1 35 ? -6.565 26.083 36.889 1.00 18.57 35 ARG B N 1
ATOM 1332 C CA . ARG B 1 35 ? -6.405 25.276 38.104 1.00 21.10 35 ARG B CA 1
ATOM 1333 C C . ARG B 1 35 ? -7.332 24.053 38.107 1.00 20.13 35 ARG B C 1
ATOM 1334 O O . ARG B 1 35 ? -8.483 24.138 37.697 1.00 17.01 35 ARG B O 1
ATOM 1342 N N . VAL B 1 36 ? -6.814 22.906 38.552 1.00 21.62 36 VAL B N 1
ATOM 1343 C CA . VAL B 1 36 ? -7.532 21.632 38.509 1.00 16.59 36 VAL B CA 1
ATOM 1344 C C . VAL B 1 36 ? -7.379 20.943 39.855 1.00 15.18 36 VAL B C 1
ATOM 1345 O O . VAL B 1 36 ? -6.254 20.783 40.351 1.00 17.33 36 VAL B O 1
ATOM 1349 N N . LYS B 1 37 ? -8.498 20.492 40.410 1.00 15.94 37 LYS B N 1
ATOM 1350 C CA . LYS B 1 37 ? -8.493 19.772 41.688 1.00 15.33 37 LYS B CA 1
ATOM 1351 C C . LYS B 1 37 ? -7.817 18.411 41.570 1.00 20.11 37 LYS B C 1
ATOM 1352 O O . LYS B 1 37 ? -7.945 17.737 40.546 1.00 18.12 37 LYS B O 1
ATOM 1358 N N . ASP B 1 38 ? -7.093 18.001 42.638 1.00 18.42 38 ASP B N 1
ATOM 1359 C CA . ASP B 1 38 ? -6.473 16.683 42.653 1.00 22.27 38 ASP B CA 1
ATOM 1360 C C . ASP B 1 38 ? -7.509 15.640 42.222 1.00 22.86 38 ASP B C 1
ATOM 1361 O O . ASP B 1 38 ? -8.629 15.648 42.717 1.00 18.40 38 ASP B O 1
ATOM 1366 N N . LEU B 1 39 ? -7.160 14.763 41.279 1.00 21.44 39 LEU B N 1
ATOM 1367 C CA . LEU B 1 39 ? -8.147 13.838 40.714 1.00 18.03 39 LEU B CA 1
ATOM 1368 C C . LEU B 1 39 ? -8.621 12.846 41.768 1.00 23.88 39 LEU B C 1
ATOM 1369 O O . LEU B 1 39 ? -7.837 12.372 42.591 1.00 25.74 39 LEU B O 1
ATOM 1374 N N . LEU B 1 40 ? -9.906 12.524 41.753 1.00 18.23 40 LEU B N 1
ATOM 1375 C CA . LEU B 1 40 ? -10.372 11.419 42.583 1.00 22.14 40 LEU B CA 1
ATOM 1376 C C . LEU B 1 40 ? -9.785 10.098 42.095 1.00 25.10 40 LEU B C 1
ATOM 1377 O O . LEU B 1 40 ? -9.499 9.930 40.906 1.00 32.43 40 LEU B O 1
ATOM 1382 N N . LYS B 1 41 ? -9.675 9.133 42.999 1.00 22.07 41 LYS B N 1
ATOM 1383 C CA . LYS B 1 41 ? -9.347 7.753 42.648 1.00 24.92 41 LYS B CA 1
ATOM 1384 C C . LYS B 1 41 ? -10.584 6.921 42.967 1.00 29.43 41 LYS B C 1
ATOM 1385 O O . LYS B 1 41 ? -10.794 6.523 44.113 1.00 30.28 41 LYS B O 1
ATOM 1387 N N . ARG B 1 42 ? -11.401 6.676 41.946 1.00 25.22 42 ARG B N 1
ATOM 1388 C CA . ARG B 1 42 ? -12.712 6.053 42.062 1.00 27.31 42 ARG B CA 1
ATOM 1389 C C . ARG B 1 42 ? -12.545 4.534 42.228 1.00 28.81 42 ARG B C 1
ATOM 1390 O O . ARG B 1 42 ? -11.501 3.970 41.874 1.00 32.75 42 ARG B O 1
ATOM 1398 N N . TRP B 1 43 ? -13.574 3.865 42.786 1.00 25.38 43 TRP B N 1
ATOM 1399 C CA . TRP B 1 43 ? -13.556 2.411 42.925 1.00 31.51 43 TRP B CA 1
ATOM 1400 C C . TRP B 1 43 ? -14.916 1.835 42.537 1.00 34.15 43 TRP B C 1
ATOM 1401 O O . TRP B 1 43 ? -15.909 2.555 42.418 1.00 26.20 43 TRP B O 1
ATOM 1412 N N . LYS B 1 44 ? -14.968 0.520 42.323 1.00 31.69 44 LYS B N 1
ATOM 1413 C CA . LYS B 1 44 ? -16.189 -0.091 41.794 1.00 36.20 44 LYS B CA 1
ATOM 1414 C C . LYS B 1 44 ? -17.250 -0.192 42.888 1.00 35.48 44 LYS B C 1
ATOM 1415 O O . LYS B 1 44 ? -17.091 -0.929 43.862 1.00 3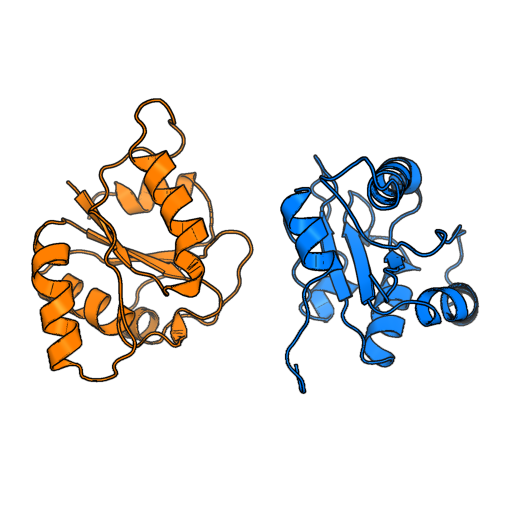1.93 44 LYS B O 1
ATOM 1417 N N . THR B 1 45 ? -18.341 0.540 42.719 1.00 36.69 45 THR B N 1
ATOM 1418 C CA . THR B 1 45 ? -19.479 0.457 43.617 1.00 32.97 45 THR B CA 1
ATOM 1419 C C . THR B 1 45 ? -20.680 1.036 42.877 1.00 33.72 45 THR B C 1
ATOM 1420 O O . THR B 1 45 ? -20.531 1.896 42.007 1.00 35.03 45 THR B O 1
ATOM 1424 N N . GLU B 1 46 ? -21.865 0.538 43.202 1.00 36.12 46 GLU B N 1
ATOM 1425 C CA . GLU B 1 46 ? -23.100 1.111 42.684 1.00 33.62 46 GLU B CA 1
ATOM 1426 C C . GLU B 1 46 ? -23.897 1.791 43.778 1.00 45.52 46 GLU B C 1
ATOM 1427 O O . GLU B 1 46 ? -25.041 2.204 43.546 1.00 41.09 46 GLU B O 1
ATOM 1433 N N . ASP B 1 47 ? -23.309 1.917 44.958 1.00 37.68 47 ASP B N 1
ATOM 1434 C CA . ASP B 1 47 ? -23.985 2.460 46.128 1.00 34.33 47 ASP B CA 1
ATOM 1435 C C . ASP B 1 47 ? -23.955 3.980 46.048 1.00 35.17 47 ASP B C 1
ATOM 1436 O O . ASP B 1 47 ? -22.906 4.598 46.258 1.00 24.99 47 ASP B O 1
ATOM 1441 N N . ALA B 1 48 ? -25.113 4.581 45.728 1.00 27.37 48 ALA B N 1
ATOM 1442 C CA . ALA B 1 48 ? -25.172 6.025 45.544 1.00 30.35 48 ALA B CA 1
ATOM 1443 C C . ALA B 1 48 ? -24.747 6.781 46.803 1.00 28.70 48 ALA B C 1
ATOM 1444 O O . ALA B 1 48 ? -24.204 7.888 46.708 1.00 23.70 48 ALA B O 1
ATOM 1446 N N . ALA B 1 49 ? -24.981 6.205 47.991 1.00 26.25 49 ALA B N 1
ATOM 1447 C CA . ALA B 1 49 ? -24.584 6.900 49.223 1.00 29.87 49 ALA B CA 1
ATOM 1448 C C . ALA B 1 49 ? -23.070 6.923 49.380 1.00 27.91 49 ALA B C 1
ATOM 1449 O O . ALA B 1 49 ? -22.496 7.936 49.802 1.00 27.72 49 ALA B O 1
ATOM 1451 N N . VAL B 1 50 ? -22.412 5.825 49.017 1.00 25.56 50 VAL B N 1
ATOM 1452 C CA . VAL B 1 50 ? -20.955 5.736 49.060 1.00 28.37 50 VAL B CA 1
ATOM 1453 C C . VAL B 1 50 ? -20.352 6.707 48.062 1.00 25.70 50 VAL B C 1
ATOM 1454 O O . VAL B 1 50 ? -19.393 7.437 48.362 1.00 23.60 50 VAL B O 1
ATOM 1458 N N . ILE B 1 51 ? -20.938 6.754 46.863 1.00 23.09 51 ILE B N 1
ATOM 1459 C CA . ILE B 1 51 ? -20.420 7.619 45.806 1.00 21.62 51 ILE B CA 1
ATOM 1460 C C . ILE B 1 51 ? -20.580 9.088 46.195 1.00 27.28 51 ILE B C 1
ATOM 1461 O O . ILE B 1 51 ? -19.633 9.885 46.073 1.00 21.56 51 ILE B O 1
ATOM 1466 N N . LYS B 1 52 ? -21.802 9.490 46.605 1.00 23.94 52 LYS B N 1
ATOM 1467 C CA . LYS B 1 52 ? -22.006 10.889 46.976 1.00 20.06 52 LYS B CA 1
ATOM 1468 C C . LYS B 1 52 ? -21.078 11.284 48.111 1.00 21.64 52 LYS B C 1
ATOM 1469 O O . LYS B 1 52 ? -20.526 12.397 48.121 1.00 20.52 52 LYS B O 1
ATOM 1475 N N . GLN B 1 53 ? -20.844 10.365 49.046 1.00 21.55 53 GLN B N 1
ATOM 1476 C CA . GLN B 1 53 ? -19.926 10.691 50.132 1.00 22.34 53 GLN B CA 1
ATOM 1477 C C . GLN B 1 53 ? -18.510 10.887 49.621 1.00 24.84 53 GLN B C 1
ATOM 1478 O O . GLN B 1 53 ? -17.821 11.835 50.032 1.00 22.59 53 GLN B O 1
ATOM 1484 N N . ALA B 1 54 ? -18.071 10.013 48.695 1.00 22.39 54 ALA B N 1
ATOM 1485 C CA . ALA B 1 54 ? -16.695 10.043 48.204 1.00 24.43 54 ALA B CA 1
ATOM 1486 C C . ALA B 1 54 ? -16.400 11.283 47.363 1.00 23.78 54 ALA B C 1
ATOM 1487 O O . ALA B 1 54 ? -15.236 11.680 47.244 1.00 23.94 54 ALA B O 1
ATOM 1489 N N . ILE B 1 55 ? -17.419 11.882 46.731 1.00 20.34 55 ILE B N 1
ATOM 1490 C CA . ILE B 1 55 ? -17.150 12.993 45.812 1.00 18.58 55 ILE B CA 1
ATOM 1491 C C . ILE B 1 55 ? -17.445 14.357 46.425 1.00 21.62 55 ILE B C 1
ATOM 1492 O O . ILE B 1 55 ? -16.989 15.382 45.888 1.00 16.47 55 ILE B O 1
ATOM 1497 N N . SER B 1 56 ? -18.182 14.404 47.533 1.00 19.54 56 SER B N 1
ATOM 1498 C CA . SER B 1 56 ? -18.667 15.690 48.045 1.00 18.62 56 SER B CA 1
ATOM 1499 C C . SER B 1 56 ? -17.536 16.697 48.335 1.00 17.52 56 SER B C 1
ATOM 1500 O O . SER B 1 56 ? -17.615 17.854 47.899 1.00 17.39 56 SER B O 1
ATOM 1503 N N . LYS B 1 57 ? -16.529 16.315 49.133 1.00 18.54 57 LYS B N 1
ATOM 1504 C CA . LYS B 1 57 ? -15.527 17.292 49.572 1.00 18.76 57 LYS B CA 1
ATOM 1505 C C . LYS B 1 57 ? -14.729 17.807 48.383 1.00 18.52 57 LYS B C 1
ATOM 1506 O O . LYS B 1 57 ? -14.464 19.019 48.253 1.00 17.33 57 LYS B O 1
ATOM 1512 N N . SER B 1 58 ? -14.413 16.897 47.463 1.00 17.52 58 SER B N 1
ATOM 1513 C CA . SER B 1 58 ? -13.573 17.262 46.331 1.00 16.80 58 SER B CA 1
ATOM 1514 C C . SER B 1 58 ? -14.313 18.258 45.461 1.00 17.63 58 SER B C 1
ATOM 1515 O O . SER B 1 58 ? -13.753 19.289 45.063 1.00 20.12 58 SER B O 1
ATOM 1518 N N . ILE B 1 59 ? -15.582 17.952 45.142 1.00 15.46 59 ILE B N 1
ATOM 1519 C CA . ILE B 1 59 ? -16.342 18.860 44.302 1.00 16.64 59 ILE B CA 1
ATOM 1520 C C . ILE B 1 59 ? -16.568 20.192 44.991 1.00 20.48 59 ILE B C 1
ATOM 1521 O O . ILE B 1 59 ? -16.546 21.248 44.335 1.00 18.82 59 ILE B O 1
ATOM 1526 N N . ALA B 1 60 ? -16.743 20.186 46.330 1.00 18.07 60 ALA B N 1
ATOM 1527 C CA . ALA B 1 60 ? -16.919 21.448 47.045 1.00 18.20 60 ALA B CA 1
ATOM 1528 C C . ALA B 1 60 ? -15.700 22.331 46.907 1.00 21.00 60 ALA B C 1
ATOM 1529 O O . ALA B 1 60 ? -15.806 23.559 47.024 1.00 22.84 60 ALA B O 1
ATOM 1531 N N . GLY B 1 61 ? -14.527 21.746 46.710 1.00 20.94 61 GLY B N 1
ATOM 1532 C CA . GLY B 1 61 ? -13.428 22.667 46.511 1.00 19.15 61 GLY B CA 1
ATOM 1533 C C . GLY B 1 61 ? -13.242 23.219 45.106 1.00 18.89 61 GLY B C 1
ATOM 1534 O O . GLY B 1 61 ? -12.125 23.616 44.750 1.00 17.21 61 GLY B O 1
ATOM 1535 N N . THR B 1 62 ? -14.300 23.257 44.294 1.00 20.64 62 THR B N 1
ATOM 1536 C CA . THR B 1 62 ? -14.177 23.630 42.886 1.00 17.83 62 THR B CA 1
ATOM 1537 C C . THR B 1 62 ? -15.338 24.539 42.479 1.00 25.14 62 THR B C 1
ATOM 1538 O O . THR B 1 62 ? -16.362 24.624 43.163 1.00 18.01 62 THR B O 1
ATOM 1542 N N . SER B 1 63 ? -15.185 25.227 41.341 1.00 17.53 63 SER B N 1
ATOM 1543 C CA . SER B 1 63 ? -16.208 26.165 40.908 1.00 18.23 63 SER B CA 1
ATOM 1544 C C . SER B 1 63 ? -16.953 25.729 39.656 1.00 16.79 63 SER B C 1
ATOM 1545 O O . SER B 1 63 ? -17.964 26.347 39.324 1.00 17.01 63 SER B O 1
ATOM 1548 N N . ARG B 1 64 ? -16.533 24.642 39.021 1.00 16.50 64 ARG B N 1
ATOM 1549 C CA . ARG B 1 64 ? -17.235 24.106 37.870 1.00 15.22 64 ARG B CA 1
ATOM 1550 C C . ARG B 1 64 ? -16.714 22.699 37.671 1.00 14.54 64 ARG B C 1
ATOM 1551 O O . ARG B 1 64 ? -15.629 22.351 38.155 1.00 16.26 64 ARG B O 1
ATOM 1559 N N . THR B 1 65 ? -17.476 21.895 36.945 1.00 14.21 65 THR B N 1
ATOM 1560 C CA . THR B 1 65 ? -17.111 20.506 36.690 1.00 13.49 65 THR B CA 1
ATOM 1561 C C . THR B 1 65 ? -17.046 20.305 35.193 1.00 13.19 65 THR B C 1
ATOM 1562 O O . THR B 1 65 ? -17.890 20.840 34.470 1.00 13.23 65 THR B O 1
ATOM 1566 N N . ILE B 1 66 ? -15.990 19.644 34.693 1.00 13.11 66 ILE B N 1
ATOM 1567 C CA . ILE B 1 66 ? -15.978 19.260 33.284 1.00 12.96 66 ILE B CA 1
ATOM 1568 C C . ILE B 1 66 ? -15.990 17.740 33.203 1.00 12.74 66 ILE B C 1
ATOM 1569 O O . ILE B 1 66 ? -15.138 17.086 33.803 1.00 12.88 66 ILE B O 1
ATOM 1574 N N . VAL B 1 67 ? -16.910 17.182 32.413 1.00 12.61 67 VAL B N 1
ATOM 1575 C CA . VAL B 1 67 ? -16.999 15.743 32.182 1.00 12.61 67 VAL B CA 1
ATOM 1576 C C . VAL B 1 67 ? -16.252 15.411 30.900 1.00 12.84 67 VAL B C 1
ATOM 1577 O O . VAL B 1 67 ? -16.512 16.033 29.847 1.00 12.97 67 VAL B O 1
ATOM 1581 N N . PHE B 1 68 ? -15.328 14.455 30.985 1.00 13.08 68 PHE B N 1
ATOM 1582 C CA . PHE B 1 68 ? -14.560 14.046 29.820 1.00 13.52 68 PHE B CA 1
ATOM 1583 C C . PHE B 1 68 ? -15.197 12.772 29.277 1.00 14.16 68 PHE B C 1
ATOM 1584 O O . PHE B 1 68 ? -15.193 11.745 29.956 1.00 15.77 68 PHE B O 1
ATOM 1592 N N . VAL B 1 69 ? -15.745 12.848 28.069 1.00 13.96 69 VAL B N 1
ATOM 1593 C CA . VAL B 1 69 ? -16.545 11.781 27.492 1.00 14.91 69 VAL B CA 1
ATOM 1594 C C . VAL B 1 69 ? -15.645 10.935 26.614 1.00 15.09 69 VAL B C 1
ATOM 1595 O O . VAL B 1 69 ? -15.294 11.321 25.490 1.00 15.52 69 VAL B O 1
ATOM 1599 N N . GLY B 1 70 ? -15.326 9.755 27.113 1.00 15.44 70 GLY B N 1
ATOM 1600 C CA . GLY B 1 70 ? -14.601 8.749 26.377 1.00 16.39 70 GLY B CA 1
ATOM 1601 C C . GLY B 1 70 ? -15.506 7.658 25.869 1.00 17.01 70 GLY B C 1
ATOM 1602 O O . GLY B 1 70 ? -16.719 7.839 25.718 1.00 17.68 70 GLY B O 1
ATOM 1603 N N . GLU B 1 71 ? -14.906 6.501 25.607 1.00 18.00 71 GLU B N 1
ATOM 1604 C CA . GLU B 1 71 ? -15.692 5.445 24.992 1.00 18.88 71 GLU B CA 1
ATOM 1605 C C . GLU B 1 71 ? -16.628 4.778 25.984 1.00 22.28 71 GLU B C 1
ATOM 1606 O O . GLU B 1 71 ? -17.676 4.277 25.571 1.00 21.66 71 GLU B O 1
ATOM 1612 N N . LYS B 1 72 ? -16.283 4.767 27.279 1.00 19.70 72 LYS B N 1
ATOM 1613 C CA . LYS B 1 72 ? -17.091 4.049 28.270 1.00 19.48 72 LYS B CA 1
ATOM 1614 C C . LYS B 1 72 ? -17.607 4.948 29.380 1.00 18.48 72 LYS B C 1
ATOM 1615 O O . LYS B 1 72 ? -18.212 4.451 30.338 1.00 19.98 72 LYS B O 1
ATOM 1619 N N . THR B 1 73 ? -17.479 6.260 29.231 1.00 16.54 73 THR B N 1
ATOM 1620 C CA . THR B 1 73 ? -17.971 7.153 30.267 1.00 16.01 73 THR B CA 1
ATOM 1621 C C . THR B 1 73 ? -19.479 6.965 30.527 1.00 16.79 73 THR B C 1
ATOM 1622 O O . THR B 1 73 ? -19.943 7.085 31.670 1.00 15.69 73 THR B O 1
ATOM 1626 N N . HIS B 1 74 ? -20.247 6.600 29.500 1.00 16.38 74 HIS B N 1
ATOM 1627 C CA . HIS B 1 74 ? -21.676 6.428 29.661 1.00 16.75 74 HIS B CA 1
ATOM 1628 C C . HIS B 1 74 ? -22.012 5.263 30.574 1.00 18.91 74 HIS B C 1
ATOM 1629 O O . HIS B 1 74 ? -23.168 5.131 30.991 1.00 21.42 74 HIS B O 1
ATOM 1636 N N . THR B 1 75 ? -21.051 4.411 30.882 1.00 17.92 75 THR B N 1
ATOM 1637 C CA . THR B 1 75 ? -21.290 3.316 31.821 1.00 20.73 75 THR B CA 1
ATOM 1638 C C . THR B 1 75 ? -20.892 3.671 33.261 1.00 18.42 75 THR B C 1
ATOM 1639 O O . THR B 1 75 ? -21.061 2.822 34.157 1.00 24.35 75 THR B O 1
ATOM 1643 N N . SER B 1 76 ? -20.387 4.877 33.526 1.00 17.32 76 SER B N 1
ATOM 1644 C CA . SER B 1 76 ? -19.935 5.172 34.886 1.00 17.15 76 SER B CA 1
ATOM 1645 C C . SER B 1 76 ? -21.129 5.354 35.828 1.00 17.35 76 SER B C 1
ATOM 1646 O O . SER B 1 76 ? -22.140 5.953 35.464 1.00 17.07 76 SER B O 1
ATOM 1649 N N . TYR B 1 77 ? -21.024 4.789 37.039 1.00 20.43 77 TYR B N 1
ATOM 1650 C CA . TYR B 1 77 ? -22.001 5.115 38.089 1.00 18.34 77 TYR B CA 1
ATOM 1651 C C . TYR B 1 77 ? -21.621 6.363 38.872 1.00 20.83 77 TYR B C 1
ATOM 1652 O O . TYR B 1 77 ? -22.467 6.930 39.584 1.00 17.70 77 TYR B O 1
ATOM 1661 N N . TRP B 1 78 ? -20.366 6.796 38.755 1.00 17.26 78 TRP B N 1
ATOM 1662 C CA . TRP B 1 78 ? -19.890 7.953 39.498 1.00 16.65 78 TRP B CA 1
ATOM 1663 C C . TRP B 1 78 ? -20.200 9.254 38.774 1.00 17.78 78 TRP B C 1
ATOM 1664 O O . TRP B 1 78 ? -20.718 10.203 39.377 1.00 16.79 78 TRP B O 1
ATOM 1675 N N . VAL B 1 79 ? -19.898 9.316 37.480 1.00 15.98 79 VAL B N 1
ATOM 1676 C CA . VAL B 1 79 ? -20.118 10.552 36.720 1.00 14.39 79 VAL B CA 1
ATOM 1677 C C . VAL B 1 79 ? -21.531 11.100 36.917 1.00 17.74 79 VAL B C 1
ATOM 1678 O O . VAL B 1 79 ? -21.673 12.305 37.154 1.00 14.95 79 VAL B O 1
ATOM 1682 N N . PRO B 1 80 ? -22.592 10.285 36.899 1.00 16.85 80 PRO B N 1
ATOM 1683 C CA . PRO B 1 80 ? -23.929 10.877 37.130 1.00 16.19 80 PRO B CA 1
ATOM 1684 C C . PRO B 1 80 ? -24.027 11.617 38.466 1.00 19.93 80 PRO B C 1
ATOM 1685 O O . PRO B 1 80 ? -24.639 12.703 38.546 1.00 16.31 80 PRO B O 1
ATOM 1689 N N . HIS B 1 81 ? -23.398 11.075 39.514 1.00 17.68 81 HIS B N 1
ATOM 1690 C CA . HIS B 1 81 ? -23.430 11.750 40.815 1.00 16.94 81 HIS B CA 1
ATOM 1691 C C . HIS B 1 81 ? -22.536 12.980 40.854 1.00 17.66 81 HIS B C 1
ATOM 1692 O O . HIS B 1 81 ? -22.887 13.975 41.492 1.00 16.88 81 HIS B O 1
ATOM 1699 N N . GLU B 1 82 ? -21.385 12.941 40.176 1.00 15.49 82 GLU B N 1
ATOM 1700 C CA . GLU B 1 82 ? -20.533 14.128 40.096 1.00 16.16 82 GLU B CA 1
ATOM 1701 C C . GLU B 1 82 ? -21.248 15.266 39.370 1.00 15.41 82 GLU B C 1
ATOM 1702 O O . GLU B 1 82 ? -21.206 16.427 39.806 1.00 14.97 82 GLU B O 1
ATOM 1708 N N . VAL B 1 83 ? -22.005 14.923 38.331 1.00 13.87 83 VAL B N 1
ATOM 1709 C CA . VAL B 1 83 ? -22.798 15.918 37.601 1.00 13.85 83 VAL B CA 1
ATOM 1710 C C . VAL B 1 83 ? -23.947 16.444 38.472 1.00 14.73 83 VAL B C 1
ATOM 1711 O O . VAL B 1 83 ? -24.184 17.655 38.570 1.00 14.74 83 VAL B O 1
ATOM 1715 N N . GLN B 1 84 ? -24.706 15.550 39.069 1.00 15.68 84 GLN B N 1
ATOM 1716 C CA . GLN B 1 84 ? -25.844 16.028 39.852 1.00 16.82 84 GLN B CA 1
ATOM 1717 C C . GLN B 1 84 ? -25.381 16.814 41.081 1.00 16.86 84 GLN B C 1
ATOM 1718 O O . GLN B 1 84 ? -25.992 17.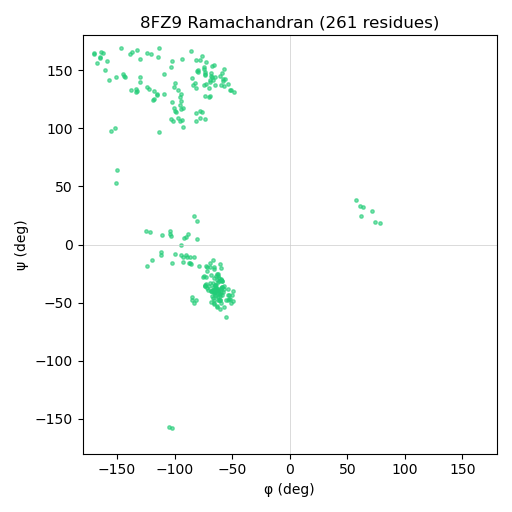834 41.420 1.00 20.97 84 GLN B O 1
ATOM 1724 N N . THR B 1 85 ? -24.311 16.381 41.743 1.00 16.47 85 THR B N 1
ATOM 1725 C CA . THR B 1 85 ? -23.810 17.122 42.913 1.00 16.72 85 THR B CA 1
ATOM 1726 C C . THR B 1 85 ? -23.409 18.521 42.507 1.00 16.11 85 THR B C 1
ATOM 1727 O O . THR B 1 85 ? -23.686 19.485 43.228 1.00 16.60 85 THR B O 1
ATOM 1731 N N . THR B 1 86 ? -22.731 18.646 41.340 1.00 14.88 86 THR B N 1
ATOM 1732 C CA . THR B 1 86 ? -22.340 19.971 40.876 1.00 15.64 86 THR B CA 1
ATOM 1733 C C . THR B 1 86 ? -23.557 20.839 40.592 1.00 14.94 86 THR B C 1
ATOM 1734 O O . THR B 1 86 ? -23.624 22.003 41.009 1.00 15.25 86 THR B O 1
ATOM 1738 N N . LEU B 1 87 ? -24.478 20.323 39.782 1.00 15.23 87 LEU B N 1
ATOM 1739 C CA . LEU B 1 87 ? -25.650 21.108 39.470 1.00 16.08 87 LEU B CA 1
ATOM 1740 C C . LEU B 1 87 ? -26.392 21.490 40.742 1.00 18.47 87 LEU B C 1
ATOM 1741 O O . LEU B 1 87 ? -26.842 22.619 40.865 1.00 17.95 87 LEU B O 1
ATOM 1746 N N . ASN B 1 88 ? -26.507 20.575 41.695 1.00 17.91 88 ASN B N 1
ATOM 1747 C CA . ASN B 1 88 ? -27.309 20.905 42.877 1.00 19.44 88 ASN B CA 1
ATOM 1748 C C . ASN B 1 88 ? -26.652 21.960 43.738 1.00 22.56 88 ASN B C 1
ATOM 1749 O O . ASN B 1 88 ? -27.308 22.533 44.613 1.00 21.63 88 ASN B O 1
ATOM 1754 N N . ALA B 1 89 ? -25.357 22.153 43.582 1.00 17.91 89 ALA B N 1
ATOM 1755 C CA . ALA B 1 89 ? -24.647 23.201 44.295 1.00 19.71 89 ALA B CA 1
ATOM 1756 C C . ALA B 1 89 ? -24.660 24.525 43.534 1.00 21.28 89 ALA B C 1
ATOM 1757 O O . ALA B 1 89 ? -23.962 25.466 43.939 1.00 24.27 89 ALA B O 1
ATOM 1759 N N . GLY B 1 90 ? -25.439 24.614 42.450 1.00 19.36 90 GLY B N 1
ATOM 1760 C CA . GLY B 1 90 ? -25.568 25.818 41.650 1.00 19.36 90 GLY B CA 1
ATOM 1761 C C . GLY B 1 90 ? -24.370 26.133 40.779 1.00 21.00 90 GLY B C 1
ATOM 1762 O O . GLY B 1 90 ? -24.211 27.287 40.362 1.00 22.44 90 GLY B O 1
ATOM 1763 N N . LYS B 1 91 ? -23.531 25.158 40.509 1.00 17.67 91 LYS B N 1
ATOM 1764 C CA . LYS B 1 91 ? -22.352 25.321 39.656 1.00 17.21 91 LYS B CA 1
ATOM 1765 C C . LYS B 1 91 ? -22.575 24.719 38.261 1.00 16.70 91 LYS B C 1
ATOM 1766 O O . LYS B 1 91 ? -23.348 23.771 38.092 1.00 16.46 91 LYS B O 1
ATOM 1772 N N . PRO B 1 92 ? -21.889 25.230 37.254 1.00 18.24 92 PRO B N 1
ATOM 1773 C CA . PRO B 1 92 ? -22.074 24.703 35.904 1.00 16.75 92 PRO B CA 1
ATOM 1774 C C . PRO B 1 92 ? -21.301 23.433 35.656 1.00 15.81 92 PRO B C 1
ATOM 1775 O O . PRO B 1 92 ? -20.226 23.183 36.223 1.00 14.92 92 PRO B O 1
ATOM 1779 N N . VAL B 1 93 ? -21.876 22.613 34.791 1.00 15.61 93 VAL B N 1
ATOM 1780 C CA . VAL B 1 93 ? -21.212 21.425 34.277 1.00 14.49 93 VAL B CA 1
ATOM 1781 C C . VAL B 1 93 ? -21.060 21.581 32.781 1.00 14.83 93 VAL B C 1
ATOM 1782 O O . VAL B 1 93 ? -22.033 21.932 32.091 1.00 15.44 93 VAL B O 1
ATOM 1786 N N . TYR B 1 94 ? -19.841 21.319 32.282 1.00 15.41 94 TYR B N 1
ATOM 1787 C CA . TYR B 1 94 ? -19.560 21.288 30.859 1.00 14.52 94 TYR B CA 1
ATOM 1788 C C . TYR B 1 94 ? -19.037 19.909 30.490 1.00 13.91 94 TYR B C 1
ATOM 1789 O O . TYR B 1 94 ? -18.653 19.126 31.355 1.00 13.34 94 TYR B O 1
ATOM 1798 N N . ALA B 1 95 ? -19.036 19.594 29.201 1.00 14.21 95 ALA B N 1
ATOM 1799 C CA . ALA B 1 95 ? -18.605 18.261 28.778 1.00 13.84 95 ALA B CA 1
ATOM 1800 C C . ALA B 1 95 ? -17.870 18.334 27.446 1.00 14.19 95 ALA B C 1
ATOM 1801 O O . ALA B 1 95 ? -18.202 19.156 26.588 1.00 14.92 95 ALA B O 1
ATOM 1803 N N . ILE B 1 96 ? -16.879 17.453 27.270 1.00 13.84 96 ILE B N 1
ATOM 1804 C CA . ILE B 1 96 ? -16.082 17.440 26.038 1.00 14.26 96 ILE B CA 1
ATOM 1805 C C . ILE B 1 96 ? -15.591 16.017 25.785 1.00 14.07 96 ILE B C 1
ATOM 1806 O O . ILE B 1 96 ? -15.308 15.251 26.729 1.00 13.56 96 ILE B O 1
ATOM 1811 N N . ARG B 1 97 ? -15.538 15.653 24.502 1.00 14.66 97 ARG B N 1
ATOM 1812 C CA . ARG B 1 97 ? -15.062 14.335 24.137 1.00 14.72 97 ARG B CA 1
ATOM 1813 C C . ARG B 1 97 ? -13.538 14.281 24.310 1.00 14.56 97 ARG B C 1
ATOM 1814 O O . ARG B 1 97 ? -12.826 15.280 24.105 1.00 14.75 97 ARG B O 1
ATOM 1822 N N . LEU B 1 98 ? -13.039 13.116 24.683 1.00 14.42 98 LEU B N 1
ATOM 1823 C CA . LEU B 1 98 ? -11.583 12.942 24.678 1.00 14.58 98 LEU B CA 1
ATOM 1824 C C . LEU B 1 98 ? -11.087 12.804 23.246 1.00 16.39 98 LEU B C 1
ATOM 1825 O O . LEU B 1 98 ? -11.808 12.332 22.361 1.00 15.80 98 LEU B O 1
ATOM 1830 N N . LYS B 1 99 ? -9.850 13.221 23.018 1.00 15.72 99 LYS B N 1
ATOM 1831 C CA . LYS B 1 99 ? -9.291 13.197 21.671 1.00 16.62 99 LYS B CA 1
ATOM 1832 C C . LYS B 1 99 ? -9.461 11.814 21.039 1.00 17.05 99 LYS B C 1
ATOM 1833 O O . LYS B 1 99 ? -9.205 10.786 21.674 1.00 16.91 99 LYS B O 1
ATOM 1839 N N . ASP B 1 100 ? -9.932 11.770 19.784 1.00 17.78 100 ASP B N 1
ATOM 1840 C CA . ASP B 1 100 ? -10.021 10.513 19.034 1.00 18.50 100 ASP B CA 1
ATOM 1841 C C . ASP B 1 100 ? -10.935 9.469 19.668 1.00 18.17 100 ASP B C 1
ATOM 1842 O O . ASP B 1 100 ? -10.710 8.242 19.512 1.00 18.71 100 ASP B O 1
ATOM 1847 N N . THR B 1 101 ? -12.004 9.904 20.333 1.00 17.50 101 THR B N 1
ATOM 1848 C CA . THR B 1 101 ? -13.004 8.980 20.836 1.00 17.44 101 THR B CA 1
ATOM 1849 C C . THR B 1 101 ? -14.354 9.374 20.277 1.00 17.79 101 THR B C 1
ATOM 1850 O O . THR B 1 101 ? -14.545 10.499 19.818 1.00 18.47 101 THR B O 1
ATOM 1854 N N . ASN B 1 102 ? -15.298 8.450 20.391 1.00 18.19 102 ASN B N 1
ATOM 1855 C CA . ASN B 1 102 ? -16.650 8.678 19.891 1.00 18.97 102 ASN B CA 1
ATOM 1856 C C . ASN B 1 102 ? -17.633 7.872 20.742 1.00 21.22 102 ASN B C 1
ATOM 1857 O O . ASN B 1 102 ? -18.390 7.058 20.238 1.00 19.89 102 ASN B O 1
ATOM 1862 N N . GLY B 1 103 ? -17.585 8.039 22.051 1.00 19.96 103 GLY B N 1
ATOM 1863 C CA . GLY B 1 103 ? -18.454 7.245 22.913 1.00 18.37 103 GLY B CA 1
ATOM 1864 C C . GLY B 1 103 ? -19.891 7.726 22.911 1.00 18.43 103 GLY B C 1
ATOM 1865 O O . GLY B 1 103 ? -20.200 8.868 22.552 1.00 18.31 103 GLY B O 1
ATOM 1866 N N . LYS B 1 104 ? -20.776 6.842 23.363 1.00 19.08 104 LYS B N 1
ATOM 1867 C CA . LYS B 1 104 ? -22.167 7.231 23.610 1.00 19.56 104 LYS B CA 1
ATOM 1868 C C . LYS B 1 104 ? -22.212 8.368 24.611 1.00 19.39 104 LYS B C 1
ATOM 1869 O O . LYS B 1 104 ? -21.439 8.391 25.570 1.00 17.46 104 LYS B O 1
ATOM 1875 N N . ILE B 1 105 ? -23.128 9.305 24.406 1.00 19.33 105 ILE B N 1
ATOM 1876 C CA . ILE B 1 105 ? -23.270 10.414 25.372 1.00 17.93 105 ILE B CA 1
ATOM 1877 C C . ILE B 1 105 ? -23.854 9.875 26.687 1.00 21.72 105 ILE B C 1
ATOM 1878 O O . ILE B 1 105 ? -24.901 9.203 26.657 1.00 18.94 105 ILE B O 1
ATOM 1883 N N . PRO B 1 106 ? -23.231 10.126 27.851 1.00 16.82 106 PRO B N 1
ATOM 1884 C CA . PRO B 1 106 ? -23.799 9.622 29.109 1.00 18.05 106 PRO B CA 1
ATOM 1885 C C . PRO B 1 106 ? -25.188 10.178 29.312 1.00 17.66 106 PRO B C 1
ATOM 1886 O O . PRO B 1 106 ? -25.440 11.354 29.064 1.00 20.51 106 PRO B O 1
ATOM 1890 N N . GLN B 1 107 ? -26.078 9.303 29.751 1.00 18.27 107 GLN B N 1
ATOM 1891 C CA . GLN B 1 107 ? -27.437 9.720 30.070 1.00 19.96 107 GLN B CA 1
ATOM 1892 C C . GLN B 1 107 ? -27.465 10.959 30.968 1.00 20.47 107 GLN B C 1
ATOM 1893 O O . GLN B 1 107 ? -28.332 11.821 30.801 1.00 22.12 107 GLN B O 1
ATOM 1899 N N . CYS B 1 108 ? -26.568 11.051 31.958 1.00 19.92 108 CYS B N 1
ATOM 1900 C CA . CYS B 1 108 ? -26.647 12.183 32.899 1.00 15.09 108 CYS B CA 1
ATOM 1901 C C . CYS B 1 108 ? -26.369 13.509 32.209 1.00 19.03 108 CYS B C 1
ATOM 1902 O O . CYS B 1 108 ? -26.788 14.558 32.713 1.00 17.97 108 CYS B O 1
ATOM 1905 N N . LEU B 1 109 ? -25.691 13.494 31.045 1.00 15.05 109 LEU B N 1
ATOM 1906 C CA . LEU B 1 109 ? -25.521 14.751 30.330 1.00 15.16 109 LEU B CA 1
ATOM 1907 C C . LEU B 1 109 ? -26.756 15.107 29.500 1.00 17.34 109 LEU B C 1
ATOM 1908 O O . LEU B 1 109 ? -27.227 16.253 29.521 1.00 16.47 109 LEU B O 1
ATOM 1913 N N . SER B 1 110 ? -27.263 14.140 28.728 1.00 16.90 110 SER B N 1
ATOM 1914 C CA . SER B 1 110 ? -28.520 14.307 28.003 1.00 21.92 110 SER B CA 1
ATOM 1915 C C . SER B 1 110 ? -29.634 14.776 28.916 1.00 19.67 110 SER B C 1
ATOM 1916 O O . SER B 1 110 ? -30.444 15.634 28.548 1.00 22.99 110 SER B O 1
ATOM 1919 N N . GLU B 1 111 ? -29.751 14.134 30.072 1.00 18.64 111 GLU B N 1
ATOM 1920 C CA . GLU B 1 111 ? -30.860 14.383 30.983 1.00 22.32 111 GLU B CA 1
ATOM 1921 C C . GLU B 1 111 ? -30.877 15.826 31.461 1.00 18.57 111 GLU B C 1
ATOM 1922 O O . GLU B 1 111 ? -31.937 16.342 31.835 1.00 21.54 111 GLU B O 1
ATOM 1928 N N . ASN B 1 112 ? -29.711 16.448 31.571 1.00 18.26 112 ASN B N 1
ATOM 1929 C CA . ASN B 1 112 ? -29.566 17.813 32.064 1.00 21.11 112 ASN B CA 1
ATOM 1930 C C . ASN B 1 112 ? -29.320 18.820 30.947 1.00 20.22 112 ASN B C 1
ATOM 1931 O O . ASN B 1 112 ? -29.046 19.994 31.233 1.00 21.47 112 ASN B O 1
ATOM 1936 N N . GLY B 1 113 ? -29.416 18.405 29.690 1.00 18.85 113 GLY B N 1
ATOM 1937 C CA . GLY B 1 113 ? -29.235 19.356 28.617 1.00 20.33 113 GLY B CA 1
ATOM 1938 C C . GLY B 1 113 ? -27.805 19.813 28.463 1.00 23.31 113 GLY B C 1
ATOM 1939 O O . GLY B 1 113 ? -27.561 20.960 28.095 1.00 20.89 113 GLY B O 1
ATOM 1940 N N . ILE B 1 114 ? -26.848 18.983 28.813 1.00 17.77 114 ILE B N 1
ATOM 1941 C CA . ILE B 1 114 ? -25.445 19.412 28.738 1.00 17.26 114 ILE B CA 1
ATOM 1942 C C . ILE B 1 114 ? -24.886 18.951 27.398 1.00 17.10 114 ILE B C 1
ATOM 1943 O O . ILE B 1 114 ? -24.914 17.750 27.110 1.00 18.89 114 ILE B O 1
ATOM 1948 N N . HIS B 1 115 ? -24.434 19.904 26.564 1.00 17.41 115 HIS B N 1
ATOM 1949 C CA . HIS B 1 115 ? -23.853 19.576 25.254 1.00 18.67 115 HIS B CA 1
ATOM 1950 C C . HIS B 1 115 ? -22.458 18.989 25.403 1.00 18.03 115 HIS B C 1
ATOM 1951 O O . HIS B 1 115 ? -21.663 19.472 26.215 1.00 18.73 115 HIS B O 1
ATOM 1958 N N . VAL B 1 116 ? -22.166 17.941 24.631 1.00 16.47 116 VAL B N 1
ATOM 1959 C CA . VAL B 1 116 ? -20.811 17.378 24.587 1.00 15.91 116 VAL B CA 1
ATOM 1960 C C . VAL B 1 116 ? -20.109 17.967 23.379 1.00 16.20 116 VAL B C 1
ATOM 1961 O O . VAL B 1 116 ? -20.426 17.637 22.212 1.00 17.80 116 VAL B O 1
ATOM 1965 N N . TYR B 1 117 ? -19.153 18.845 23.662 1.00 16.02 117 TYR B N 1
ATOM 1966 C CA . TYR B 1 117 ? -18.356 19.445 22.587 1.00 16.33 117 TYR B CA 1
ATOM 1967 C C . TYR B 1 117 ? -17.368 18.433 22.004 1.00 16.91 117 TYR B C 1
ATOM 1968 O O . TYR B 1 117 ? -16.927 17.503 22.682 1.00 15.58 117 TYR B O 1
ATOM 1977 N N . SER B 1 118 ? -16.937 18.685 20.749 1.00 19.87 118 SER B N 1
ATOM 1978 C CA . SER B 1 118 ? -15.802 17.974 20.145 1.00 16.48 118 SER B CA 1
ATOM 1979 C C . SER B 1 118 ? -14.502 18.344 20.840 1.00 16.03 118 SER B C 1
ATOM 1980 O O . SER B 1 118 ? -14.356 19.444 21.376 1.00 16.04 118 SER B O 1
ATOM 1983 N N . TRP B 1 119 ? -13.535 17.424 20.790 1.00 15.83 119 TRP B N 1
ATOM 1984 C CA . TRP B 1 119 ? -12.231 17.674 21.409 1.00 18.56 119 TRP B CA 1
ATOM 1985 C C . TRP B 1 119 ? -11.422 18.745 20.665 1.00 19.63 119 TRP B C 1
ATOM 1986 O O . TRP B 1 119 ? -11.202 18.641 19.453 1.00 16.44 119 TRP B O 1
ATOM 1997 N N . SER B 1 120 ? -10.951 19.754 21.413 1.00 17.49 120 SER B N 1
ATOM 1998 C CA . SER B 1 120 ? -9.750 20.523 21.102 1.00 20.03 120 SER B CA 1
ATOM 1999 C C . SER B 1 120 ? -9.261 21.166 22.395 1.00 20.08 120 SER B C 1
ATOM 2000 O O . SER B 1 120 ? -10.035 21.375 23.322 1.00 16.12 120 SER B O 1
ATOM 2003 N N . GLU B 1 121 ? -7.973 21.518 22.435 1.00 15.55 121 GLU B N 1
ATOM 2004 C CA . GLU B 1 121 ? -7.444 22.269 23.562 1.00 17.07 121 GLU B CA 1
ATOM 2005 C C . GLU B 1 121 ? -8.127 23.626 23.677 1.00 20.53 121 GLU B C 1
ATOM 2006 O O . GLU B 1 121 ? -8.441 24.093 24.787 1.00 16.37 121 GLU B O 1
ATOM 2012 N N . GLU B 1 122 ? -8.407 24.262 22.540 1.00 16.72 122 GLU B N 1
ATOM 2013 C CA . GLU B 1 122 ? -9.032 25.580 22.578 1.00 18.13 122 GLU B CA 1
ATOM 2014 C C . GLU B 1 122 ? -10.406 25.499 23.195 1.00 17.98 122 GLU B C 1
ATOM 2015 O O . GLU B 1 122 ? -10.768 26.335 24.037 1.00 20.25 122 GLU B O 1
ATOM 2021 N N . ARG B 1 123 ? -11.185 24.491 22.792 1.00 17.06 123 ARG B N 1
ATOM 2022 C CA . ARG B 1 123 ? -12.516 24.344 23.374 1.00 16.89 123 ARG B CA 1
ATOM 2023 C C . ARG B 1 123 ? -12.420 24.015 24.854 1.00 16.22 123 ARG B C 1
ATOM 2024 O O . ARG B 1 123 ? -13.224 24.522 25.661 1.00 17.32 123 ARG B O 1
ATOM 2032 N N . LEU B 1 124 ? -11.473 23.150 25.247 1.00 15.14 124 LEU B N 1
ATOM 2033 C CA . LEU B 1 124 ? -11.355 22.861 26.674 1.00 14.54 124 LEU B CA 1
ATOM 2034 C C . LEU B 1 124 ? -11.024 24.136 27.457 1.00 15.72 124 LEU B C 1
ATOM 2035 O O . LEU B 1 124 ? -11.600 24.409 28.513 1.00 15.89 124 LEU B O 1
ATOM 2040 N N . GLN B 1 125 ? -10.053 24.900 26.992 1.00 19.52 125 GLN B N 1
ATOM 2041 C CA . GLN B 1 125 ? -9.745 26.168 27.656 1.00 18.32 125 GLN B CA 1
ATOM 2042 C C . GLN B 1 125 ? -10.985 27.047 27.804 1.00 18.81 125 GLN B C 1
ATOM 2043 O O . GLN B 1 125 ? -11.211 27.667 28.858 1.00 21.16 125 GLN B O 1
ATOM 2049 N N . ASP B 1 126 ? -11.800 27.120 26.738 1.00 19.15 126 ASP B N 1
ATOM 2050 C CA . ASP B 1 126 ? -13.062 27.871 26.804 1.00 20.27 126 ASP B CA 1
ATOM 2051 C C . ASP B 1 126 ? -13.993 27.317 27.886 1.00 19.44 126 ASP B C 1
ATOM 2052 O O . ASP B 1 126 ? -14.523 28.076 28.713 1.00 21.40 126 ASP B O 1
ATOM 2057 N N . LEU B 1 127 ? -14.233 25.999 27.895 1.00 18.01 127 LEU B N 1
ATOM 2058 C CA . LEU B 1 127 ? -15.142 25.441 28.914 1.00 17.36 127 LEU B CA 1
ATOM 2059 C C . LEU B 1 127 ? -14.587 25.660 30.312 1.00 17.33 127 LEU B C 1
ATOM 2060 O O . LEU B 1 127 ? -15.351 25.812 31.273 1.00 17.49 127 LEU B O 1
ATOM 2065 N N . ALA B 1 128 ? -13.258 25.662 30.446 1.00 17.14 128 ALA B N 1
ATOM 2066 C CA . ALA B 1 128 ? -12.654 25.793 31.766 1.00 20.51 128 ALA B CA 1
ATOM 2067 C C . ALA B 1 128 ? -12.770 27.222 32.280 1.00 19.65 128 ALA B C 1
ATOM 2068 O O . ALA B 1 128 ? -12.784 27.442 33.485 1.00 20.17 128 ALA B O 1
ATOM 2070 N N . THR B 1 129 ? -12.850 28.205 31.384 1.00 22.58 129 THR B N 1
ATOM 2071 C CA . THR B 1 129 ? -12.765 29.602 31.809 1.00 21.68 129 THR B CA 1
ATOM 2072 C C . THR B 1 129 ? -13.983 30.451 31.483 1.00 24.64 129 THR B C 1
ATOM 2073 O O . THR B 1 129 ? -14.085 31.567 32.009 1.00 27.44 129 THR B O 1
ATOM 2077 N N . ARG B 1 130 ? -14.881 29.978 30.626 1.00 22.21 130 ARG B N 1
ATOM 2078 C CA . ARG B 1 130 ? -16.006 30.770 30.130 1.00 25.95 130 ARG B CA 1
ATOM 2079 C C . ARG B 1 130 ? -16.851 31.314 31.285 1.00 32.34 130 ARG B C 1
ATOM 2080 O O . ARG B 1 130 ? -17.053 30.651 32.298 1.00 27.16 130 ARG B O 1
ATOM 2088 N N . LEU B 1 131 ? -17.336 32.537 31.124 1.00 33.86 131 LEU B N 1
ATOM 2089 C CA . LEU B 1 131 ? -18.267 33.128 32.081 1.00 38.66 131 LEU B CA 1
ATOM 2090 C C . LEU B 1 131 ? -19.581 32.349 32.087 1.00 40.70 131 LEU B C 1
ATOM 2091 O O . LEU B 1 131 ? -20.051 31.877 31.044 1.00 40.65 131 LEU B O 1
ATOM 2096 N N . GLU B 1 132 ? -20.199 32.222 33.253 1.00 40.37 132 GLU B N 1
ATOM 2097 C CA . GLU B 1 132 ? -21.437 31.440 33.295 1.00 41.36 132 GLU B CA 1
ATOM 2098 C C . GLU B 1 132 ? -22.656 32.234 32.803 1.00 45.85 132 GLU B C 1
ATOM 2099 O O . GLU B 1 132 ? -22.745 33.451 32.985 1.00 49.73 132 GLU B O 1
#

Nearest PDB structures (foldseek):
  8fz9-assembly2_B  TM=1.006E+00  e=1.696E-27  Bacillus cereus
  5x4b-assembly2_B  TM=5.992E-01  e=1.045E-03  Bacillus subtilis subsp. subtilis str. 168
  2hjg-assembly1_A  TM=5.940E-01  e=3.839E-02  Bacillus subtilis
  6mmb-assembly1_A  TM=4.776E-01  e=1.159E+00  Rattus norvegicus
  7yfi-assembly1_C  TM=4.522E-01  e=6.796E+00  Rattus norvegicus

Solvent-accessible surface area: 13798 Å² total; per-residue (Å²): 111,90,113,22,2,3,2,0,0,61,50,116,17,55,47,78,0,88,74,1,40,34,64,2,70,70,113,101,78,115,34,0,68,7,114,15,66,109,27,30,100,17,133,110,29,131,73,43,72,60,1,108,122,25,0,52,128,12,2,78,42,10,34,16,0,0,0,0,0,0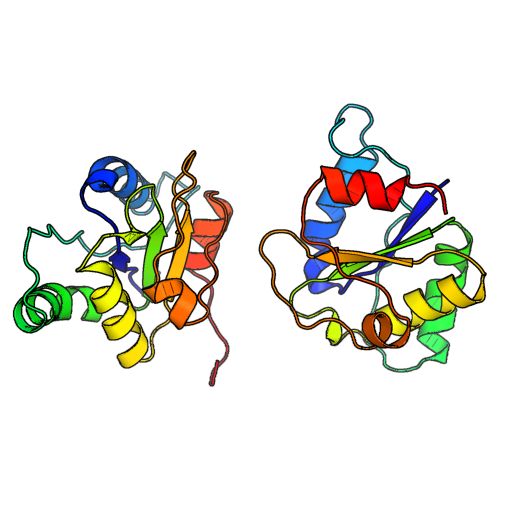,86,42,1,82,65,12,121,14,0,51,49,0,0,75,38,0,52,118,65,69,38,44,10,18,0,0,51,5,133,134,36,115,5,58,80,3,137,11,0,70,132,54,70,24,73,13,25,42,56,45,45,148,69,0,49,46,0,1,53,68,154,86,153,181,100,98,108,22,5,3,3,0,0,55,56,104,16,65,52,75,0,88,72,1,40,35,58,2,67,72,114,91,80,118,35,0,73,22,158,15,64,109,27,28,76,25,136,110,30,124,72,36,67,55,1,105,148,31,0,56,184,13,2,79,38,13,47,32,0,0,0,0,0,0,81,63,1,64,62,13,118,13,0,48,42,0,0,69,36,0,55,119,64,64,35,18,12,23,0,0,52,5,109,27,28,109,6,152,60,3,135,11,0,65,133,52,70,22,121,15,47,87,53,38,36,135,86,0,49,46,0,6,70,77,163,157

B-factor: mean 24.32, std 9.7, range [11.29, 76.67]